Protein AF-A0AAV5TUY5-F1 (afdb_monomer_lite)

Organism: NCBI:txid358040

Radius of gyration: 20.73 Å; chains: 1; bounding box: 51×35×56 Å

Sequence (199 aa):
MIPKSSITLLDPIQTHYYQPGLTLVGAGLMNLKQNRRNQKDLIPSGVKWIEERVTSFDPQNNSVKTESGTKLDYDYMVICTGLEIRLDMIEGLEDSIKDDSCPVSTIYLPKYAEKTHRLLTTIEKGNFLFSFPNTPIKCAGAPQKICYIADDILRRGVRPSTSLHYFTRLPRIFGVEKYANELMKVVKDRDINLHTRHS

Structure (mmCIF, N/CA/C/O backbone):
data_AF-A0AAV5TUY5-F1
#
_entry.id   AF-A0AAV5TUY5-F1
#
loop_
_atom_site.group_PDB
_atom_site.id
_atom_site.type_symbol
_atom_site.label_atom_id
_atom_site.label_alt_id
_atom_site.label_comp_id
_atom_site.label_asym_id
_atom_site.label_entity_id
_atom_site.label_seq_id
_atom_site.pdbx_PDB_ins_code
_atom_site.Cartn_x
_atom_site.Cartn_y
_atom_site.Cartn_z
_atom_site.occupancy
_atom_site.B_iso_or_equiv
_atom_site.auth_seq_id
_atom_site.auth_comp_id
_atom_site.auth_asym_id
_atom_site.auth_atom_id
_atom_site.pdbx_PDB_model_num
ATOM 1 N N . MET A 1 1 ? -32.531 1.580 17.207 1.00 69.69 1 MET A N 1
ATOM 2 C CA . MET A 1 1 ? -31.372 2.248 16.568 1.00 69.69 1 MET A CA 1
ATOM 3 C C . MET A 1 1 ? -30.333 2.527 17.640 1.00 69.69 1 MET A C 1
ATOM 5 O O . MET A 1 1 ? -30.735 2.927 18.723 1.00 69.69 1 MET A O 1
ATOM 9 N N . ILE A 1 2 ? -29.045 2.303 17.362 1.00 78.44 2 ILE A N 1
ATOM 10 C CA . ILE A 1 2 ? -27.947 2.626 18.290 1.00 78.44 2 ILE A CA 1
ATOM 11 C C . ILE A 1 2 ? -27.727 4.154 18.265 1.00 78.44 2 ILE A C 1
ATOM 13 O O . ILE A 1 2 ? -27.534 4.699 17.173 1.00 78.44 2 ILE A O 1
ATOM 17 N N . PRO A 1 3 ? -27.793 4.869 19.403 1.00 82.75 3 PRO A N 1
ATOM 18 C CA . PRO A 1 3 ? -27.505 6.303 19.453 1.00 82.75 3 PRO A CA 1
ATOM 19 C C . PRO A 1 3 ? -26.064 6.607 19.023 1.00 82.75 3 PRO A C 1
ATOM 21 O O . PRO A 1 3 ? -25.137 5.910 19.415 1.00 82.75 3 PRO A O 1
ATOM 24 N N . LYS A 1 4 ? -25.825 7.682 18.259 1.00 77.19 4 LYS A N 1
ATOM 25 C CA . LYS A 1 4 ? -24.449 8.033 17.842 1.00 77.19 4 LYS A CA 1
ATOM 26 C C . LYS A 1 4 ? -23.512 8.294 19.028 1.00 77.19 4 LYS A C 1
ATOM 28 O O . LYS A 1 4 ? -22.346 7.934 18.951 1.00 77.19 4 LYS A O 1
ATOM 33 N N . SER A 1 5 ? -24.041 8.850 20.121 1.00 81.12 5 SER A N 1
ATOM 34 C CA . SER A 1 5 ? -23.313 9.111 21.371 1.00 81.12 5 SER A CA 1
ATOM 35 C C . SER A 1 5 ? -22.791 7.854 22.069 1.00 81.12 5 SER A C 1
ATOM 37 O O . SER A 1 5 ? -21.913 7.967 22.918 1.00 81.12 5 SER A O 1
ATOM 39 N N . SER A 1 6 ? -23.304 6.669 21.724 1.00 92.75 6 SER A N 1
ATOM 40 C CA . SER A 1 6 ? -22.807 5.394 22.246 1.00 92.75 6 SER A CA 1
ATOM 41 C C . SER A 1 6 ? -21.788 4.723 21.318 1.00 92.75 6 SER A C 1
ATOM 43 O O . SER A 1 6 ? -21.417 3.578 21.556 1.00 92.75 6 SER A O 1
ATOM 45 N N . ILE A 1 7 ? -21.340 5.393 20.249 1.00 97.19 7 ILE A N 1
ATOM 46 C CA . ILE A 1 7 ? -20.317 4.878 19.331 1.00 97.19 7 ILE A CA 1
ATOM 47 C C . ILE A 1 7 ? -18.970 5.507 19.685 1.00 97.19 7 ILE A C 1
ATOM 49 O O . ILE A 1 7 ? -18.837 6.732 19.731 1.00 97.19 7 ILE A O 1
ATOM 53 N N . THR A 1 8 ? -17.959 4.660 19.879 1.00 97.56 8 THR A N 1
ATOM 54 C CA . THR A 1 8 ? -16.565 5.075 20.059 1.00 97.56 8 THR A CA 1
ATOM 55 C C . THR A 1 8 ? -15.715 4.568 18.896 1.00 97.56 8 THR A C 1
ATOM 57 O O . THR A 1 8 ? -15.742 3.381 18.579 1.00 97.56 8 THR A O 1
ATOM 60 N N . LEU A 1 9 ? -14.954 5.465 18.271 1.00 97.75 9 LEU A N 1
ATOM 61 C CA . LEU A 1 9 ? -13.857 5.141 17.368 1.00 97.75 9 LEU A CA 1
ATOM 62 C C . LEU A 1 9 ? -12.554 5.149 18.169 1.00 97.75 9 LEU A C 1
ATOM 64 O O . LEU A 1 9 ? -12.205 6.168 18.760 1.00 97.75 9 LEU A O 1
ATOM 68 N N . LEU A 1 10 ? -11.832 4.035 18.158 1.00 98.31 10 LEU A N 1
ATOM 69 C CA . LEU A 1 10 ? -10.504 3.906 18.749 1.00 98.31 10 LEU A CA 1
ATOM 70 C C . LEU A 1 10 ? -9.489 3.743 17.618 1.00 98.31 10 LEU A C 1
ATOM 72 O O . LEU A 1 10 ? -9.438 2.691 16.981 1.00 98.31 10 LEU A O 1
ATOM 76 N N . ASP A 1 11 ? -8.752 4.810 17.323 1.00 97.62 11 ASP A N 1
ATOM 77 C CA . ASP A 1 11 ? -7.800 4.859 16.213 1.00 97.62 11 ASP A CA 1
ATOM 78 C C . ASP A 1 11 ? -6.743 5.941 16.497 1.00 97.62 11 ASP A C 1
ATOM 80 O O . ASP A 1 11 ? -7.124 7.100 16.690 1.00 97.62 11 ASP A O 1
ATOM 84 N N . PRO A 1 12 ? -5.437 5.609 16.511 1.00 97.50 12 PRO A N 1
ATOM 85 C CA . PRO A 1 12 ? -4.376 6.576 16.788 1.00 97.50 12 PRO A CA 1
ATOM 86 C C . PRO A 1 12 ? -4.078 7.515 15.603 1.00 97.50 12 PRO A C 1
ATOM 88 O O . PRO A 1 12 ? -3.298 8.458 15.733 1.00 97.50 12 PRO A O 1
ATOM 91 N N . ILE A 1 13 ? -4.615 7.248 14.408 1.00 96.38 13 ILE A N 1
ATOM 92 C CA . ILE A 1 13 ? -4.221 7.954 13.188 1.00 96.38 13 ILE A CA 1
ATOM 93 C C . ILE A 1 13 ? -4.920 9.313 13.086 1.00 96.38 13 ILE A C 1
ATOM 95 O O . ILE A 1 13 ? -6.129 9.408 12.906 1.00 96.38 13 ILE A O 1
ATOM 99 N N . GLN A 1 14 ? -4.129 10.389 13.054 1.00 97.50 14 GLN A N 1
ATOM 100 C CA . GLN A 1 14 ? -4.640 11.755 12.869 1.00 97.50 14 GLN A CA 1
ATOM 101 C C . GLN A 1 14 ? -4.874 12.142 11.401 1.00 97.50 14 GLN A C 1
ATOM 103 O O . GLN A 1 14 ? -5.647 13.055 11.108 1.00 97.50 14 GLN A O 1
ATOM 108 N N . THR A 1 15 ? -4.197 11.479 10.459 1.00 97.81 15 THR A N 1
ATOM 109 C CA . THR A 1 15 ? -4.292 11.771 9.019 1.00 97.81 15 THR A CA 1
ATOM 110 C C . THR A 1 15 ? -4.910 10.599 8.271 1.00 97.81 15 THR A C 1
ATOM 112 O O . THR A 1 15 ? -4.285 9.553 8.115 1.00 97.81 15 THR A O 1
ATOM 115 N N . HIS A 1 16 ? -6.108 10.805 7.734 1.00 97.94 16 HIS A N 1
ATOM 116 C CA . HIS A 1 16 ? -6.796 9.821 6.913 1.00 97.94 16 HIS A CA 1
ATOM 117 C C . HIS A 1 16 ? -6.360 9.929 5.454 1.00 97.94 16 HIS A C 1
ATOM 119 O O . HIS A 1 16 ? -6.447 11.005 4.858 1.00 97.94 16 HIS A O 1
ATOM 125 N N . TYR A 1 17 ? -5.959 8.812 4.850 1.00 97.75 17 TYR A N 1
ATOM 126 C CA . TYR A 1 17 ? -5.616 8.743 3.429 1.00 97.75 17 TYR A CA 1
ATOM 127 C C . TYR A 1 17 ? -6.677 7.978 2.648 1.00 97.75 17 TYR A C 1
ATOM 129 O O . TYR A 1 17 ? -7.007 6.840 2.987 1.00 97.75 17 TYR A O 1
ATOM 137 N N . TYR A 1 18 ? -7.132 8.546 1.529 1.00 97.44 18 TYR A N 1
ATOM 138 C CA . TYR A 1 18 ? -7.884 7.787 0.534 1.00 97.44 18 TYR A CA 1
ATOM 139 C C . TYR A 1 18 ? -6.912 6.925 -0.284 1.00 97.44 18 TYR A C 1
ATOM 141 O O . TYR A 1 18 ? -6.507 7.275 -1.393 1.00 97.44 18 TYR A O 1
ATOM 149 N N . GLN A 1 19 ? -6.516 5.785 0.284 1.00 97.31 19 GLN A N 1
ATOM 150 C CA . GLN A 1 19 ? -5.437 4.932 -0.230 1.00 97.31 19 GLN A CA 1
ATOM 151 C C . GLN A 1 19 ? -5.567 4.497 -1.703 1.00 97.31 19 GLN A C 1
ATOM 153 O O . GLN A 1 19 ? -4.528 4.404 -2.358 1.00 97.31 19 GLN A O 1
ATOM 158 N N . PRO A 1 20 ? -6.767 4.278 -2.290 1.00 97.38 20 PRO A N 1
ATOM 159 C CA . PRO A 1 20 ? -6.879 4.035 -3.731 1.00 97.38 20 PRO A CA 1
ATOM 160 C C . PRO A 1 20 ? -6.266 5.150 -4.593 1.00 97.38 20 PRO A C 1
ATOM 162 O O . PRO A 1 20 ? -5.760 4.878 -5.679 1.00 97.38 20 PRO A O 1
ATOM 165 N N . GLY A 1 21 ? -6.266 6.394 -4.104 1.00 97.56 21 GLY A N 1
ATOM 166 C CA . GLY A 1 21 ? -5.646 7.528 -4.785 1.00 97.56 21 GLY A CA 1
ATOM 167 C C . GLY A 1 21 ? -4.114 7.524 -4.761 1.00 97.56 21 GLY A C 1
ATOM 168 O O . GLY A 1 21 ? -3.517 8.235 -5.562 1.00 97.56 21 GLY A O 1
ATOM 169 N N . LEU A 1 22 ? -3.450 6.694 -3.947 1.00 98.12 22 LEU A N 1
ATOM 170 C CA . LEU A 1 22 ? -1.980 6.622 -3.930 1.00 98.12 22 LEU A CA 1
ATOM 171 C C . LEU A 1 22 ? -1.391 6.112 -5.252 1.00 98.12 22 LEU A C 1
ATOM 173 O O . LEU A 1 22 ? -0.284 6.500 -5.615 1.00 98.12 22 LEU A O 1
ATOM 177 N N . THR A 1 23 ? -2.136 5.309 -6.021 1.00 98.19 23 THR A N 1
ATOM 178 C CA . THR A 1 23 ? -1.744 4.967 -7.399 1.00 98.19 23 THR A CA 1
ATOM 179 C C . THR A 1 23 ? -1.684 6.213 -8.288 1.00 98.19 23 THR A C 1
ATOM 181 O O . THR A 1 23 ? -0.772 6.333 -9.097 1.00 98.19 23 THR A O 1
ATOM 184 N N . LEU A 1 24 ? -2.616 7.159 -8.119 1.00 97.81 24 LEU A N 1
ATOM 185 C CA . LEU A 1 24 ? -2.625 8.425 -8.862 1.00 97.81 24 LEU A CA 1
ATOM 186 C C . LEU A 1 24 ? -1.523 9.372 -8.380 1.00 97.81 24 LEU A C 1
ATOM 188 O O . LEU A 1 24 ? -0.956 10.101 -9.189 1.00 97.81 24 LEU A O 1
ATOM 192 N N . VAL A 1 25 ? -1.185 9.323 -7.089 1.00 98.31 25 VAL A N 1
ATOM 193 C CA . VAL A 1 25 ? -0.025 10.037 -6.542 1.00 98.31 25 VAL A CA 1
ATOM 194 C C . VAL A 1 25 ? 1.273 9.518 -7.157 1.00 98.31 25 VAL A C 1
ATOM 196 O O . VAL A 1 25 ? 2.055 10.303 -7.683 1.00 98.31 25 VAL A O 1
ATOM 199 N N . GLY A 1 26 ? 1.461 8.195 -7.203 1.00 97.75 26 GLY A N 1
ATOM 200 C CA . GLY A 1 26 ? 2.602 7.580 -7.892 1.00 97.75 26 GLY A CA 1
ATOM 201 C C . GLY A 1 26 ? 2.642 7.848 -9.401 1.00 97.75 26 GLY A C 1
ATOM 202 O O . GLY A 1 26 ? 3.708 7.787 -10.004 1.00 97.75 26 GLY A O 1
ATOM 203 N N . ALA A 1 27 ? 1.502 8.190 -10.003 1.00 97.19 27 ALA A N 1
ATOM 204 C CA . ALA A 1 27 ? 1.393 8.602 -11.399 1.00 97.19 27 ALA A CA 1
ATOM 205 C C . ALA A 1 27 ? 1.682 10.096 -11.636 1.00 97.19 27 ALA A C 1
ATOM 207 O O . ALA A 1 27 ? 1.789 10.509 -12.789 1.00 97.19 27 ALA A O 1
ATOM 208 N N . GLY A 1 28 ? 1.752 10.915 -10.580 1.00 97.00 28 GLY A N 1
ATOM 209 C CA . GLY A 1 28 ? 1.829 12.377 -10.682 1.00 97.00 28 GLY A CA 1
ATOM 210 C C . GLY A 1 28 ? 0.514 13.060 -11.080 1.00 97.00 28 GLY A C 1
ATOM 211 O O . GLY A 1 28 ? 0.516 14.227 -11.456 1.00 97.00 28 GLY A O 1
ATOM 212 N N . LEU A 1 29 ? -0.619 12.351 -11.008 1.00 96.81 29 LEU A N 1
ATOM 213 C CA . LEU A 1 29 ? -1.956 12.871 -11.345 1.00 96.81 29 LEU A CA 1
ATOM 214 C C . LEU A 1 29 ? -2.706 13.439 -10.129 1.00 96.81 29 LEU A C 1
ATOM 216 O O . LEU A 1 29 ? -3.787 14.009 -10.260 1.00 96.81 29 LEU A O 1
ATOM 220 N N . MET A 1 30 ? -2.154 13.243 -8.935 1.00 96.56 30 MET A N 1
ATOM 221 C CA . MET A 1 30 ? -2.661 13.728 -7.655 1.00 96.56 30 MET A CA 1
ATOM 222 C C . MET A 1 30 ? -1.458 13.985 -6.744 1.00 96.56 30 MET A C 1
ATOM 224 O O . MET A 1 30 ? -0.453 13.294 -6.860 1.00 96.56 30 MET A O 1
ATOM 228 N N . ASN A 1 31 ? -1.540 14.936 -5.816 1.00 94.56 31 ASN A N 1
ATOM 229 C CA . ASN A 1 31 ? -0.523 15.078 -4.764 1.00 94.56 31 ASN A CA 1
ATOM 230 C C . ASN A 1 31 ? -1.022 14.541 -3.414 1.00 94.56 31 ASN A C 1
ATOM 232 O O . ASN A 1 31 ? -2.229 14.395 -3.186 1.00 94.56 31 ASN A O 1
ATOM 236 N N . LEU A 1 32 ? -0.102 14.268 -2.483 1.00 95.25 32 LEU A N 1
ATOM 237 C CA . LEU A 1 32 ? -0.466 13.731 -1.165 1.00 95.25 32 LEU A CA 1
ATOM 238 C C . LEU A 1 32 ? -1.381 14.658 -0.365 1.00 95.25 32 LEU A C 1
ATOM 240 O O . LEU A 1 32 ? -2.211 14.179 0.408 1.00 95.25 32 LEU A O 1
ATOM 244 N N . LYS A 1 33 ? -1.265 15.977 -0.557 1.00 95.69 33 LYS A N 1
ATOM 245 C CA . LYS A 1 33 ? -2.120 16.959 0.121 1.00 95.69 33 LYS A CA 1
ATOM 246 C C . LYS A 1 33 ? -3.587 16.799 -0.289 1.00 95.69 33 LYS A C 1
ATOM 248 O O . LYS A 1 33 ? -4.452 16.886 0.572 1.00 95.69 33 LYS A O 1
ATOM 253 N N . GLN A 1 34 ? -3.862 16.528 -1.565 1.00 94.94 34 GLN A N 1
ATOM 254 C CA . GLN A 1 34 ? -5.208 16.233 -2.073 1.00 94.94 34 GLN A CA 1
ATOM 255 C C . GLN A 1 34 ? -5.713 14.850 -1.638 1.00 94.94 34 GLN A C 1
ATOM 257 O O . GLN A 1 34 ? -6.919 14.648 -1.513 1.00 94.94 34 GLN A O 1
ATOM 262 N N . ASN A 1 35 ? -4.807 13.895 -1.409 1.00 96.81 35 ASN A N 1
ATOM 263 C CA . ASN A 1 35 ? -5.153 12.516 -1.064 1.00 96.81 35 ASN A CA 1
ATOM 264 C C . ASN A 1 35 ? -5.479 12.292 0.426 1.00 96.81 35 ASN A C 1
ATOM 266 O O . ASN A 1 35 ? -5.887 11.192 0.810 1.00 96.81 35 ASN A O 1
ATOM 270 N N . ARG A 1 36 ? -5.310 13.316 1.269 1.00 97.38 36 ARG A N 1
ATOM 271 C CA . ARG A 1 36 ? -5.448 13.198 2.722 1.00 97.38 36 ARG A CA 1
ATOM 272 C C . ARG A 1 36 ? -6.419 14.205 3.321 1.00 97.38 36 ARG A C 1
ATOM 274 O O . ARG A 1 36 ? -6.623 15.291 2.784 1.00 97.38 36 ARG A O 1
ATOM 281 N N . ARG A 1 37 ? -6.978 13.852 4.473 1.00 98.12 37 ARG A N 1
ATOM 282 C CA . ARG A 1 37 ? -7.810 14.719 5.321 1.00 98.12 37 ARG A CA 1
ATOM 283 C C . ARG A 1 37 ? -7.435 14.501 6.783 1.00 98.12 37 ARG A C 1
ATOM 285 O O . ARG A 1 37 ? -6.878 13.456 7.117 1.00 98.12 37 ARG A O 1
ATOM 292 N N . ASN A 1 38 ? -7.743 15.456 7.657 1.00 98.00 38 ASN A N 1
ATOM 293 C CA . ASN A 1 38 ? -7.627 15.186 9.089 1.00 98.00 38 ASN A CA 1
ATOM 294 C C . ASN A 1 38 ? -8.710 14.174 9.472 1.00 98.00 38 ASN A C 1
ATOM 296 O O . ASN A 1 38 ? -9.865 14.332 9.075 1.00 98.00 38 ASN A O 1
ATOM 300 N N . GLN A 1 39 ? -8.345 13.153 10.244 1.00 97.81 39 GLN A N 1
ATOM 301 C CA . GLN A 1 39 ? -9.258 12.092 10.671 1.00 97.81 39 GLN A CA 1
ATOM 302 C C . GLN A 1 39 ? -10.480 12.680 11.381 1.00 97.81 39 GLN A C 1
ATOM 304 O O . GLN A 1 39 ? -11.605 12.347 11.024 1.00 97.81 39 GLN A O 1
ATOM 309 N N . LYS A 1 40 ? -10.268 13.632 12.300 1.00 97.50 40 LYS A N 1
ATOM 310 C CA . LYS A 1 40 ? -11.337 14.313 13.047 1.00 97.50 40 LYS A CA 1
ATOM 311 C C . LYS A 1 40 ? -12.442 14.902 12.163 1.00 97.50 40 LYS A C 1
ATOM 313 O O . LYS A 1 40 ? -13.603 14.865 12.546 1.00 97.50 40 LYS A O 1
ATOM 318 N N . ASP A 1 41 ? -12.091 15.399 10.974 1.00 97.62 41 ASP A N 1
ATOM 319 C CA . ASP A 1 41 ? -13.032 16.057 10.059 1.00 97.62 41 ASP A CA 1
ATOM 320 C C . ASP A 1 41 ? -13.922 15.032 9.324 1.00 97.62 41 ASP A C 1
ATOM 322 O O . ASP A 1 41 ? -14.904 15.397 8.679 1.00 97.62 41 ASP A O 1
ATOM 326 N N . LEU A 1 42 ? -13.570 13.743 9.393 1.00 97.56 42 LEU A N 1
ATOM 327 C CA . LEU A 1 42 ? -14.309 12.625 8.802 1.00 97.56 42 LEU A CA 1
ATOM 328 C C . LEU A 1 42 ? -15.167 11.866 9.816 1.00 97.56 42 LEU A C 1
ATOM 330 O O . LEU A 1 42 ? -16.018 11.069 9.416 1.00 97.56 42 LEU A O 1
ATOM 334 N N . ILE A 1 43 ? -14.944 12.083 11.112 1.00 97.00 43 ILE A N 1
ATOM 335 C CA . ILE A 1 43 ? -15.675 11.389 12.168 1.00 97.00 43 ILE A CA 1
ATOM 336 C C . ILE A 1 43 ? -17.096 11.966 12.246 1.00 97.00 43 ILE A C 1
ATOM 338 O O . ILE A 1 43 ? -17.260 13.181 12.384 1.00 97.00 43 ILE A O 1
ATOM 342 N N . PRO A 1 44 ? -18.150 11.131 12.160 1.00 96.12 44 PRO A N 1
ATOM 343 C CA . PRO A 1 44 ? -19.520 11.618 12.246 1.00 96.12 44 PRO A CA 1
ATOM 344 C C . PRO A 1 44 ? -19.799 12.329 13.572 1.00 96.12 44 PRO A C 1
ATOM 346 O O . PRO A 1 44 ? -19.411 11.857 14.640 1.00 96.12 44 PRO A O 1
ATOM 349 N N . SER A 1 45 ? -20.562 13.423 13.512 1.00 94.69 45 SER A N 1
ATOM 350 C CA . SER A 1 45 ? -21.004 14.136 14.715 1.00 94.69 45 SER A CA 1
ATOM 351 C C . SER A 1 45 ? -21.691 13.187 15.707 1.00 94.69 45 SER A C 1
ATOM 353 O O . SER A 1 45 ? -22.564 12.397 15.325 1.00 94.69 45 SER A O 1
ATOM 355 N N . GLY A 1 46 ? -21.278 13.272 16.974 1.00 94.38 46 GLY A N 1
ATOM 356 C CA . GLY A 1 46 ? -21.756 12.439 18.078 1.00 94.38 46 GLY A CA 1
ATOM 357 C C . GLY A 1 46 ? -20.908 11.197 18.369 1.00 94.38 46 GLY A C 1
ATOM 358 O O . GLY A 1 46 ? -21.073 10.636 19.443 1.00 94.38 46 GLY A O 1
ATOM 359 N N . VAL A 1 47 ? -19.999 10.783 17.478 1.00 97.31 47 VAL A N 1
ATOM 360 C CA . VAL A 1 47 ? -19.070 9.668 17.738 1.00 97.31 47 VAL A CA 1
ATOM 361 C C . VAL A 1 47 ? -17.919 10.148 18.625 1.00 97.31 47 VAL A C 1
ATOM 363 O O . VAL A 1 47 ? -17.291 11.166 18.332 1.00 97.31 47 VAL A O 1
ATOM 366 N N . LYS A 1 48 ? -17.610 9.406 19.694 1.00 96.50 48 LYS A N 1
ATOM 367 C CA . LYS A 1 48 ? -16.430 9.661 20.533 1.00 96.50 48 LYS A CA 1
ATOM 368 C C . LYS A 1 48 ? -15.183 9.133 19.829 1.00 96.50 48 LYS A C 1
ATOM 370 O O . LYS A 1 48 ? -15.155 7.972 19.442 1.00 96.50 48 LYS A O 1
ATOM 375 N N . TRP A 1 49 ? -14.143 9.948 19.702 1.00 97.75 49 TRP A N 1
ATOM 376 C CA . TRP A 1 49 ? -12.843 9.501 19.200 1.00 97.75 49 TRP A CA 1
ATOM 377 C C . TRP A 1 49 ? -11.855 9.357 20.353 1.00 97.75 49 TRP A C 1
ATOM 379 O O . TRP A 1 49 ? -11.727 10.265 21.173 1.00 97.75 49 TRP A O 1
ATOM 389 N N . ILE A 1 50 ? -11.188 8.209 20.426 1.00 97.75 50 ILE A N 1
ATOM 390 C CA . ILE A 1 50 ? -10.053 7.957 21.309 1.00 97.75 50 ILE A CA 1
ATOM 391 C C . ILE A 1 50 ? -8.824 7.785 20.416 1.00 97.75 50 ILE A C 1
ATOM 393 O O . ILE A 1 50 ? -8.738 6.829 19.643 1.00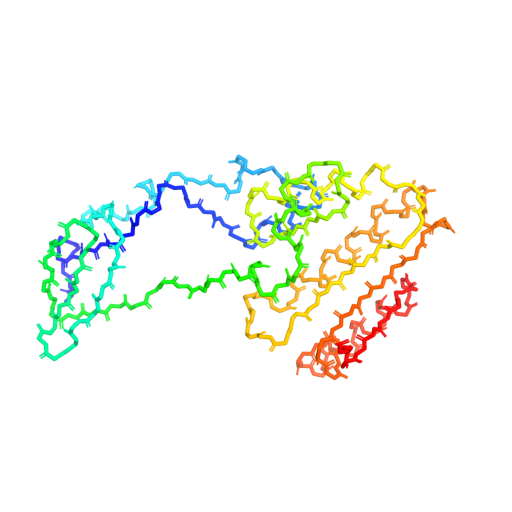 97.75 50 ILE A O 1
ATOM 397 N N . GLU A 1 51 ? -7.896 8.733 20.523 1.00 97.62 51 GLU A N 1
ATOM 398 C CA . GLU A 1 51 ? -6.649 8.805 19.751 1.00 97.62 51 GLU A CA 1
ATOM 399 C C . GLU A 1 51 ? -5.570 7.891 20.340 1.00 97.62 51 GLU A C 1
ATOM 401 O O . GLU A 1 51 ? -4.468 8.325 20.660 1.00 97.62 51 GLU A O 1
ATOM 406 N N . GLU A 1 52 ? -5.903 6.617 20.518 1.00 98.00 52 GLU A N 1
ATOM 407 C CA . GLU A 1 52 ? -4.982 5.625 21.060 1.00 98.00 52 GLU A CA 1
ATOM 408 C C . GLU A 1 52 ? -4.987 4.351 20.230 1.00 98.00 52 GLU A C 1
ATOM 410 O O . GLU A 1 52 ? -5.974 3.962 19.601 1.00 98.00 52 GLU A O 1
ATOM 415 N N . ARG A 1 53 ? -3.857 3.657 20.272 1.00 97.88 53 ARG A N 1
ATOM 416 C CA . ARG A 1 53 ? -3.699 2.334 19.680 1.00 97.88 53 ARG A CA 1
ATOM 417 C C . ARG A 1 53 ? -4.219 1.242 20.609 1.00 97.88 53 ARG A C 1
ATOM 419 O O . ARG A 1 53 ? -3.925 1.235 21.801 1.00 97.88 53 ARG A O 1
ATOM 426 N N . VAL A 1 54 ? -4.926 0.266 20.042 1.00 97.88 54 VAL A N 1
ATOM 427 C CA . VAL A 1 54 ? -5.237 -0.999 20.727 1.00 97.88 54 VAL A CA 1
ATOM 428 C C . VAL A 1 54 ? -3.957 -1.817 20.889 1.00 97.88 54 VAL A C 1
ATOM 430 O O . VAL A 1 54 ? -3.226 -2.016 19.921 1.00 97.88 54 VAL A O 1
ATOM 433 N N . THR A 1 55 ? -3.709 -2.331 22.092 1.00 97.88 55 THR A N 1
ATOM 434 C CA . THR A 1 55 ? -2.579 -3.225 22.396 1.00 97.88 55 THR A CA 1
ATOM 435 C C . THR A 1 55 ? -3.006 -4.671 22.616 1.00 97.88 55 THR A C 1
ATOM 437 O O . THR A 1 55 ? -2.230 -5.583 22.347 1.00 97.88 55 THR A O 1
ATOM 440 N N . SER A 1 56 ? -4.235 -4.910 23.084 1.00 97.75 56 SER A N 1
ATOM 441 C CA . SER A 1 56 ? -4.783 -6.263 23.236 1.00 97.75 56 SER A CA 1
ATOM 442 C C . SER A 1 56 ? -6.311 -6.279 23.211 1.00 97.75 56 SER A C 1
ATOM 444 O O . SER A 1 56 ? -6.964 -5.288 23.548 1.00 97.75 56 SER A O 1
ATOM 446 N N . PHE A 1 57 ? -6.864 -7.429 22.826 1.00 98.06 57 PHE A N 1
ATOM 447 C CA . PHE A 1 57 ? -8.294 -7.728 22.844 1.00 98.06 57 PHE A CA 1
ATOM 448 C C . PHE A 1 57 ? -8.583 -8.768 23.929 1.00 98.06 57 PHE A C 1
ATOM 450 O O . PHE A 1 57 ? -7.874 -9.768 24.024 1.00 98.06 57 PHE A O 1
ATOM 457 N N . ASP A 1 58 ? -9.648 -8.561 24.697 1.00 97.88 58 ASP A N 1
ATOM 458 C CA . ASP A 1 58 ? -10.194 -9.522 25.654 1.00 97.88 58 ASP A CA 1
ATOM 459 C C . ASP A 1 58 ? -11.673 -9.786 25.313 1.00 97.88 58 ASP A C 1
ATOM 461 O O . ASP A 1 58 ? -12.576 -9.156 25.874 1.00 97.88 58 ASP A O 1
ATOM 465 N N . PRO A 1 59 ? -11.938 -10.678 24.339 1.00 97.38 59 PRO A N 1
ATOM 466 C CA . PRO A 1 59 ? -13.292 -10.968 23.880 1.00 97.38 59 PRO A CA 1
ATOM 467 C C . PRO A 1 59 ? -14.121 -11.765 24.894 1.00 97.38 59 PRO A C 1
ATOM 469 O O . PRO A 1 59 ? -15.337 -11.798 24.766 1.00 97.38 59 PRO A O 1
ATOM 472 N N . GLN A 1 60 ? -13.502 -12.402 25.897 1.00 97.88 60 GLN A N 1
ATOM 473 C CA . GLN A 1 60 ? -14.247 -13.110 26.947 1.00 97.88 60 GLN A CA 1
ATOM 474 C C . GLN A 1 60 ? -14.935 -12.129 27.897 1.00 97.88 60 GLN A C 1
ATOM 476 O O . GLN A 1 60 ? -16.033 -12.402 28.374 1.00 97.88 60 GLN A O 1
ATOM 481 N N . ASN A 1 61 ? -14.303 -10.978 28.131 1.00 97.94 61 ASN A N 1
ATOM 482 C CA . ASN A 1 61 ? -14.830 -9.916 28.983 1.00 97.94 61 ASN A CA 1
ATOM 483 C C . ASN A 1 61 ? -15.334 -8.706 28.184 1.00 97.94 61 ASN A C 1
ATOM 485 O O . ASN A 1 61 ? -15.492 -7.632 28.759 1.00 97.94 61 ASN A O 1
ATOM 489 N N . ASN A 1 62 ? -15.541 -8.864 26.871 1.00 98.31 62 ASN A N 1
ATOM 490 C CA . ASN A 1 62 ? -15.963 -7.813 25.946 1.00 98.31 62 ASN A CA 1
ATOM 491 C C . ASN A 1 62 ? -15.187 -6.496 26.118 1.00 98.31 62 ASN A C 1
ATOM 493 O O . ASN A 1 62 ? -15.776 -5.433 26.312 1.00 98.31 62 ASN A O 1
ATOM 497 N N . SER A 1 63 ? -13.853 -6.555 26.077 1.00 98.38 63 SER A N 1
ATOM 498 C CA . SER A 1 63 ? -13.029 -5.360 26.266 1.00 98.38 63 SER A CA 1
ATOM 499 C C . SER A 1 63 ? -11.773 -5.316 25.399 1.00 98.38 63 SER A C 1
ATOM 501 O O . SER A 1 63 ? -11.350 -6.313 24.810 1.00 98.38 63 SER A O 1
ATOM 503 N N . VAL A 1 64 ? -11.175 -4.130 25.307 1.00 98.31 64 VAL A N 1
ATOM 504 C CA . VAL A 1 64 ? -9.859 -3.892 24.702 1.00 98.31 64 VAL A CA 1
ATOM 505 C C . VAL A 1 64 ? -8.977 -3.100 25.660 1.00 98.31 64 VAL A C 1
ATOM 507 O O . VAL A 1 64 ? -9.480 -2.346 26.495 1.00 98.31 64 VAL A O 1
ATOM 510 N N . LYS A 1 65 ? -7.657 -3.248 25.530 1.00 98.38 65 LYS A N 1
ATOM 511 C CA . LYS A 1 65 ? -6.687 -2.368 26.193 1.00 98.38 65 LYS A CA 1
ATOM 512 C C . LYS A 1 65 ? -6.044 -1.438 25.183 1.00 98.38 65 LYS A C 1
ATOM 514 O O . LYS A 1 65 ? -5.687 -1.865 24.082 1.00 98.38 65 LYS A O 1
ATOM 519 N N . THR A 1 66 ? -5.876 -0.185 25.572 1.00 98.19 66 THR A N 1
ATOM 520 C CA . THR A 1 66 ? -5.165 0.815 24.780 1.00 98.19 66 THR A CA 1
ATOM 521 C C . THR A 1 66 ? -3.679 0.863 25.147 1.00 98.19 66 THR A C 1
ATOM 523 O O . THR A 1 66 ? -3.215 0.158 26.049 1.00 98.19 66 THR A O 1
ATOM 526 N N . GLU A 1 67 ? -2.900 1.676 24.440 1.00 97.56 67 GLU A N 1
ATOM 527 C CA . GLU A 1 67 ? -1.474 1.867 24.718 1.00 97.56 67 GLU A CA 1
ATOM 528 C C . GLU A 1 67 ? -1.189 2.632 26.015 1.00 97.56 67 GLU A C 1
ATOM 530 O O . GLU A 1 67 ? -0.143 2.400 26.616 1.00 97.56 67 GLU A O 1
ATOM 535 N N . SER A 1 68 ? -2.126 3.450 26.511 1.00 97.50 68 SER A N 1
ATOM 536 C CA . SER A 1 68 ? -2.035 4.033 27.861 1.00 97.50 68 SER A CA 1
ATOM 537 C C . SER A 1 68 ? -2.329 3.031 28.986 1.00 97.50 68 SER A C 1
ATOM 539 O O . SER A 1 68 ? -2.211 3.368 30.163 1.00 97.50 68 SER A O 1
ATOM 541 N N . GLY A 1 69 ? -2.723 1.797 28.649 1.00 96.94 69 GLY A N 1
ATOM 542 C CA . GLY A 1 69 ? -3.174 0.788 29.608 1.00 96.94 69 GLY A CA 1
ATOM 543 C C . GLY A 1 69 ? -4.654 0.900 29.984 1.00 96.94 69 GLY A C 1
ATOM 544 O O . GLY A 1 69 ? -5.133 0.104 30.793 1.00 96.94 69 GLY A O 1
ATOM 545 N N . THR A 1 70 ? -5.396 1.838 29.387 1.00 97.31 70 THR A N 1
ATOM 546 C CA . THR A 1 70 ? -6.837 1.996 29.619 1.00 97.31 70 THR A CA 1
ATOM 547 C C . THR A 1 70 ? -7.603 0.769 29.127 1.00 97.31 70 THR A C 1
ATOM 549 O O . THR A 1 70 ? -7.426 0.331 27.989 1.00 97.31 70 THR A O 1
ATOM 552 N N . LYS A 1 71 ? -8.480 0.220 29.976 1.00 98.00 71 LYS A N 1
ATOM 553 C CA . LYS A 1 71 ? -9.454 -0.811 29.594 1.00 98.00 71 LYS A CA 1
ATOM 554 C C . LYS A 1 71 ? -10.730 -0.138 29.089 1.00 98.00 71 LYS A C 1
ATOM 556 O O . LYS A 1 71 ? -11.275 0.727 29.769 1.00 98.00 71 LYS A O 1
ATOM 561 N N . LEU A 1 72 ? -11.204 -0.551 27.919 1.00 97.81 72 LEU A N 1
ATOM 562 C CA . LEU A 1 72 ? -12.462 -0.098 27.330 1.00 97.81 72 LEU A CA 1
ATOM 563 C C . LEU A 1 72 ? -13.378 -1.304 27.122 1.00 97.81 72 LEU A C 1
ATOM 565 O O . LEU A 1 72 ? -13.050 -2.190 26.334 1.00 97.81 72 LEU A O 1
ATOM 569 N N . ASP A 1 73 ? -14.501 -1.331 27.833 1.00 98.00 73 ASP A N 1
ATOM 570 C CA . ASP A 1 73 ? -15.544 -2.346 27.674 1.00 98.00 73 ASP A CA 1
ATOM 571 C C . ASP A 1 73 ? -16.489 -1.978 26.511 1.00 98.00 73 ASP A C 1
ATOM 573 O O . ASP A 1 73 ? -16.637 -0.803 26.159 1.00 98.00 73 ASP A O 1
ATOM 577 N N . TYR A 1 74 ? -17.132 -2.975 25.904 1.00 97.25 74 TYR A N 1
ATOM 578 C CA . TYR A 1 74 ? -18.094 -2.799 24.816 1.00 97.25 74 TYR A CA 1
ATOM 579 C C . TYR A 1 74 ? -19.277 -3.769 24.925 1.00 97.25 74 TYR A C 1
ATOM 581 O O . TYR A 1 74 ? -19.137 -4.883 25.414 1.00 97.25 74 TYR A O 1
ATOM 589 N N . ASP A 1 75 ? -20.434 -3.384 24.381 1.00 96.50 75 ASP A N 1
ATOM 590 C CA . ASP A 1 75 ? -21.527 -4.332 24.098 1.00 96.50 75 ASP A CA 1
ATOM 591 C C . ASP A 1 75 ? -21.301 -5.048 22.757 1.00 96.50 75 ASP A C 1
ATOM 593 O O . ASP A 1 75 ? -21.564 -6.238 22.606 1.00 96.50 75 ASP A O 1
ATOM 597 N N . TYR A 1 76 ? -20.777 -4.307 21.775 1.00 95.75 76 TYR A N 1
ATOM 598 C CA . TYR A 1 76 ? -20.454 -4.789 20.435 1.00 95.75 76 TYR A CA 1
ATOM 599 C C . TYR A 1 76 ? -19.152 -4.156 19.951 1.00 95.75 76 TYR A C 1
ATOM 601 O O . TYR A 1 76 ? -18.925 -2.962 20.146 1.00 95.75 76 TYR A O 1
ATOM 609 N N . MET A 1 77 ? -18.332 -4.936 19.247 1.00 96.75 77 MET A N 1
ATOM 610 C CA . MET A 1 77 ? -17.086 -4.464 18.650 1.00 96.75 77 MET A CA 1
ATOM 611 C C . MET A 1 77 ? -17.080 -4.724 17.144 1.00 96.75 77 MET A C 1
ATOM 613 O O . MET A 1 77 ? -17.334 -5.838 16.689 1.00 96.75 77 MET A O 1
ATOM 617 N N . VAL A 1 78 ? -16.741 -3.691 16.372 1.00 97.44 78 VAL A N 1
ATOM 618 C CA . VAL A 1 78 ? -16.497 -3.795 14.930 1.00 97.44 78 VAL A CA 1
ATOM 619 C C . VAL A 1 78 ? -15.003 -3.603 14.689 1.00 97.44 78 VAL A C 1
ATOM 621 O O . VAL A 1 78 ? -14.459 -2.536 14.960 1.00 97.44 78 VAL A O 1
ATOM 624 N N . ILE A 1 79 ? -14.331 -4.641 14.191 1.00 97.25 79 ILE A N 1
ATOM 625 C CA . ILE A 1 79 ? -12.888 -4.604 13.925 1.00 97.25 79 ILE A CA 1
ATOM 626 C C . ILE A 1 79 ? -12.652 -4.119 12.491 1.00 97.25 79 ILE A C 1
ATOM 628 O O . ILE A 1 79 ? -13.071 -4.760 11.528 1.00 97.25 79 ILE A O 1
ATOM 632 N N . CYS A 1 80 ? -11.953 -2.991 12.346 1.00 96.94 80 CYS A N 1
ATOM 633 C CA . CYS A 1 80 ? -11.616 -2.380 11.052 1.00 96.94 80 CYS A CA 1
ATOM 634 C C . CYS A 1 80 ? -10.140 -1.946 10.968 1.00 96.94 80 CYS A C 1
ATOM 636 O O . CYS A 1 80 ? -9.820 -0.945 10.336 1.00 96.94 80 CYS A O 1
ATOM 638 N N . THR A 1 81 ? -9.228 -2.696 11.591 1.00 95.31 81 THR A N 1
ATOM 639 C CA . THR A 1 81 ? -7.799 -2.342 11.732 1.00 95.31 81 THR A CA 1
ATOM 640 C C . THR A 1 81 ? -6.982 -2.427 10.435 1.00 95.31 81 THR A C 1
ATOM 642 O O . THR A 1 81 ? -5.822 -2.022 10.402 1.00 95.31 81 THR A O 1
ATOM 645 N N . GLY A 1 82 ? -7.574 -2.912 9.342 1.00 95.19 82 GLY A N 1
ATOM 646 C CA . GLY A 1 82 ? -6.926 -2.970 8.034 1.00 95.19 82 GLY A CA 1
ATOM 647 C C . GLY A 1 82 ? -5.845 -4.049 7.946 1.00 95.19 82 GLY A C 1
ATOM 648 O O . GLY A 1 82 ? -6.017 -5.151 8.460 1.00 95.19 82 GLY A O 1
ATOM 649 N N . LEU A 1 83 ? -4.758 -3.751 7.226 1.00 94.69 83 LEU A N 1
ATOM 650 C CA . LEU A 1 83 ? -3.611 -4.650 7.065 1.00 94.69 83 LEU A CA 1
ATOM 651 C C . LEU A 1 83 ? -2.311 -3.899 7.328 1.00 94.69 83 LEU A C 1
ATOM 653 O O . LEU A 1 83 ? -2.197 -2.710 7.015 1.00 94.69 83 LEU A O 1
ATOM 657 N N . GLU A 1 84 ? -1.316 -4.634 7.800 1.00 94.75 84 GLU A N 1
ATOM 658 C CA . GLU A 1 84 ? 0.033 -4.138 8.030 1.00 94.75 84 GLU A CA 1
ATOM 659 C C . GLU A 1 84 ? 0.925 -4.357 6.800 1.00 94.75 84 GLU A C 1
ATOM 661 O O . GLU A 1 84 ? 0.862 -5.393 6.136 1.00 94.75 84 GLU A O 1
ATOM 666 N N . ILE A 1 85 ? 1.755 -3.363 6.475 1.00 95.62 85 ILE A N 1
ATOM 667 C CA . ILE A 1 85 ? 2.738 -3.459 5.391 1.00 95.62 85 ILE A CA 1
ATOM 668 C C . ILE A 1 85 ? 4.075 -3.857 6.009 1.00 95.62 85 ILE A C 1
ATOM 670 O O . ILE A 1 85 ? 4.674 -3.076 6.740 1.00 95.62 85 ILE A O 1
ATOM 674 N N . ARG A 1 86 ? 4.539 -5.060 5.673 1.00 96.31 86 ARG A N 1
ATOM 675 C CA . ARG A 1 86 ? 5.744 -5.681 6.230 1.00 96.31 86 ARG A CA 1
ATOM 676 C C . ARG A 1 86 ? 6.950 -5.509 5.309 1.00 96.31 86 ARG A C 1
ATOM 678 O O . ARG A 1 86 ? 7.311 -6.420 4.567 1.00 96.31 86 ARG A O 1
ATOM 685 N N . LEU A 1 87 ? 7.515 -4.300 5.294 1.00 95.56 87 LEU A N 1
ATOM 686 C CA . LEU A 1 87 ? 8.732 -4.008 4.521 1.00 95.56 87 LEU A CA 1
ATOM 687 C C . LEU A 1 87 ? 9.941 -4.797 5.041 1.00 95.56 87 LEU A C 1
ATOM 689 O O . LEU A 1 87 ? 10.785 -5.206 4.253 1.00 95.56 87 LEU A O 1
ATOM 693 N N . ASP A 1 88 ? 9.969 -5.051 6.346 1.00 95.88 88 ASP A N 1
ATOM 694 C CA . ASP A 1 88 ? 10.967 -5.832 7.076 1.00 95.88 88 ASP A CA 1
ATOM 695 C C . ASP A 1 88 ? 11.080 -7.294 6.618 1.00 95.88 88 ASP A C 1
ATOM 697 O O . ASP A 1 88 ? 12.100 -7.937 6.839 1.00 95.88 88 ASP A O 1
ATOM 701 N N . MET A 1 89 ? 10.056 -7.830 5.947 1.00 95.56 89 MET A N 1
ATOM 702 C CA . MET A 1 89 ? 10.093 -9.189 5.396 1.00 95.56 89 MET A CA 1
ATOM 703 C C . MET A 1 89 ? 10.942 -9.314 4.123 1.00 95.56 89 MET A C 1
ATOM 705 O O . MET A 1 89 ? 11.107 -10.423 3.615 1.00 95.56 89 MET A O 1
ATOM 709 N N . ILE A 1 90 ? 11.447 -8.203 3.581 1.00 95.31 90 ILE A N 1
ATOM 710 C CA . ILE A 1 90 ? 12.356 -8.191 2.435 1.00 95.31 90 ILE A CA 1
ATOM 711 C C . ILE A 1 90 ? 13.675 -7.579 2.899 1.00 95.31 90 ILE A C 1
ATOM 713 O O . ILE A 1 90 ? 13.738 -6.402 3.257 1.00 95.31 90 ILE A O 1
ATOM 717 N N . GLU A 1 91 ? 14.730 -8.390 2.874 1.00 96.94 91 GLU A N 1
ATOM 718 C CA . GLU A 1 91 ? 16.073 -7.977 3.274 1.00 96.94 91 GLU A CA 1
ATOM 719 C C . GLU A 1 91 ? 16.506 -6.707 2.522 1.00 96.94 91 GLU A C 1
ATOM 721 O O . GLU A 1 91 ? 16.380 -6.608 1.301 1.00 96.94 91 GLU A O 1
ATOM 726 N N . GLY A 1 92 ? 16.957 -5.698 3.273 1.00 97.00 92 GLY A N 1
ATOM 727 C CA . GLY A 1 92 ? 17.415 -4.412 2.741 1.00 97.00 92 GLY A CA 1
ATOM 728 C C . GLY A 1 92 ? 16.324 -3.468 2.213 1.00 97.00 92 GLY A C 1
ATOM 729 O O . GLY A 1 92 ? 16.640 -2.324 1.874 1.00 97.00 92 GLY A O 1
ATOM 730 N N . LEU A 1 93 ? 15.047 -3.876 2.148 1.00 97.12 93 LEU A N 1
ATOM 731 C CA . LEU A 1 93 ? 13.985 -3.041 1.565 1.00 97.12 93 LEU A CA 1
ATOM 732 C C . LEU A 1 93 ? 13.701 -1.790 2.396 1.00 97.12 93 LEU A C 1
ATOM 734 O O . LEU A 1 93 ? 13.491 -0.715 1.833 1.00 97.12 93 LEU A O 1
ATOM 738 N N . GLU A 1 94 ? 13.686 -1.914 3.722 1.00 96.31 94 GLU A N 1
ATOM 739 C CA . GLU A 1 94 ? 13.452 -0.768 4.598 1.00 96.31 94 GLU A CA 1
ATOM 740 C C . GLU A 1 94 ? 14.506 0.324 4.438 1.00 96.31 94 GLU A C 1
ATOM 742 O O . GLU A 1 94 ? 14.150 1.502 4.382 1.00 96.31 94 GLU A O 1
ATOM 747 N N . ASP A 1 95 ? 15.776 -0.054 4.344 1.00 97.19 95 ASP A N 1
ATOM 748 C CA . ASP A 1 95 ? 16.871 0.900 4.185 1.00 97.19 95 ASP A CA 1
ATOM 749 C C . ASP A 1 95 ? 16.850 1.498 2.776 1.00 97.19 95 ASP A C 1
ATOM 751 O O . ASP A 1 95 ? 16.845 2.720 2.616 1.00 97.19 95 ASP A O 1
ATOM 755 N N . SER A 1 96 ? 16.677 0.651 1.755 1.00 97.50 96 SER A N 1
ATOM 756 C CA . SER A 1 96 ? 16.621 1.074 0.350 1.00 97.50 96 SER A CA 1
ATOM 757 C C . SER A 1 96 ? 15.463 2.029 0.056 1.00 97.50 96 SER A C 1
ATOM 759 O O . SER A 1 96 ? 15.578 2.927 -0.774 1.00 97.50 96 SER A O 1
ATOM 761 N N . ILE A 1 97 ? 14.303 1.851 0.695 1.00 96.62 97 ILE A N 1
ATOM 762 C CA . ILE A 1 97 ? 13.162 2.736 0.443 1.00 96.62 97 ILE A CA 1
ATOM 763 C C . ILE A 1 97 ? 13.304 4.081 1.168 1.00 96.62 97 ILE A C 1
ATOM 765 O O . ILE A 1 97 ? 12.825 5.096 0.649 1.00 96.62 97 ILE A O 1
ATOM 769 N N . LYS A 1 98 ? 13.964 4.093 2.338 1.00 95.56 98 LYS A N 1
ATOM 770 C CA . LYS A 1 98 ? 14.249 5.296 3.137 1.00 95.56 98 LYS A CA 1
ATOM 771 C C . LYS A 1 98 ? 15.341 6.158 2.497 1.00 95.56 98 LYS A C 1
ATOM 773 O O . LYS A 1 98 ? 15.250 7.378 2.601 1.00 95.56 98 LYS A O 1
ATOM 778 N N . ASP A 1 99 ? 16.320 5.548 1.831 1.00 95.88 99 ASP A N 1
ATOM 779 C CA . ASP A 1 99 ? 17.352 6.263 1.080 1.00 95.88 99 ASP A CA 1
ATOM 780 C C . ASP A 1 99 ? 16.769 6.860 -0.211 1.00 95.88 99 ASP A C 1
ATOM 782 O O . ASP A 1 99 ? 16.301 6.156 -1.111 1.00 95.88 99 ASP A O 1
ATOM 786 N N . ASP A 1 100 ? 16.778 8.187 -0.310 1.00 93.56 100 ASP A N 1
ATOM 787 C CA . ASP A 1 100 ? 16.230 8.912 -1.454 1.00 93.56 100 ASP A CA 1
ATOM 788 C C . ASP A 1 100 ? 17.039 8.740 -2.749 1.00 93.56 100 ASP A C 1
ATOM 790 O O . ASP A 1 100 ? 16.473 8.933 -3.833 1.00 93.56 100 ASP A O 1
ATOM 794 N N . SER A 1 101 ? 18.315 8.353 -2.642 1.00 94.38 101 SER A N 1
ATOM 795 C CA . SER A 1 101 ? 19.200 8.049 -3.771 1.00 94.38 101 SER A CA 1
ATOM 796 C C . SER A 1 101 ? 18.958 6.653 -4.352 1.00 94.38 101 SER A C 1
ATOM 798 O O . SER A 1 101 ? 19.179 6.428 -5.544 1.00 94.38 101 SER A O 1
ATOM 800 N N . CYS A 1 102 ? 18.432 5.723 -3.548 1.00 97.25 102 CYS A N 1
ATOM 801 C CA . CYS A 1 102 ? 18.069 4.393 -4.013 1.00 97.25 102 CYS A CA 1
ATOM 802 C C . CYS A 1 102 ? 16.795 4.442 -4.883 1.00 97.25 102 CYS A C 1
ATOM 804 O O . CYS A 1 102 ? 15.765 4.984 -4.453 1.00 97.25 102 CYS A O 1
ATOM 806 N N . PRO A 1 103 ? 16.792 3.810 -6.076 1.00 97.25 103 PRO A N 1
ATOM 807 C CA . PRO A 1 103 ? 15.656 3.803 -7.000 1.00 97.25 103 PRO A CA 1
ATOM 808 C C . PRO A 1 103 ? 14.563 2.799 -6.586 1.00 97.25 103 PRO A C 1
ATOM 810 O O . PRO A 1 103 ? 14.023 2.060 -7.404 1.00 97.25 103 PRO A O 1
ATOM 813 N N . VAL A 1 104 ? 14.225 2.771 -5.296 1.00 97.88 104 VAL A N 1
ATOM 814 C CA . VAL A 1 104 ? 13.230 1.877 -4.696 1.00 97.88 104 VAL A CA 1
ATOM 815 C C . VAL A 1 104 ? 12.108 2.713 -4.089 1.00 97.88 104 VAL A C 1
ATOM 817 O O . VAL A 1 104 ? 12.353 3.666 -3.348 1.00 97.88 104 VAL A O 1
ATOM 820 N N . SER A 1 105 ? 10.857 2.377 -4.404 1.00 97.94 105 SER A N 1
ATOM 821 C CA . SER A 1 105 ? 9.671 3.078 -3.896 1.00 97.94 105 SER A CA 1
ATOM 822 C C . SER A 1 105 ? 8.468 2.142 -3.777 1.00 97.94 105 SER A C 1
ATOM 824 O O . SER A 1 105 ? 8.515 0.990 -4.205 1.00 97.94 105 SER A O 1
ATOM 826 N N . THR A 1 106 ? 7.374 2.636 -3.197 1.00 97.88 106 THR A N 1
ATOM 827 C CA . THR A 1 106 ? 6.098 1.920 -3.159 1.00 97.88 106 THR A CA 1
ATOM 828 C C . THR A 1 106 ? 4.929 2.894 -3.169 1.00 97.88 106 THR A C 1
ATOM 830 O O . THR A 1 106 ? 4.942 3.908 -2.474 1.00 97.88 106 THR A O 1
ATOM 833 N N . ILE A 1 107 ? 3.871 2.537 -3.894 1.00 97.88 107 ILE A N 1
ATOM 834 C CA . ILE A 1 107 ? 2.591 3.259 -3.883 1.00 97.88 107 ILE A CA 1
ATOM 835 C C . ILE A 1 107 ? 1.688 2.852 -2.709 1.00 97.88 107 ILE A C 1
ATOM 837 O O . ILE A 1 107 ? 0.589 3.375 -2.563 1.00 97.88 107 ILE A O 1
ATOM 841 N N . TYR A 1 108 ? 2.100 1.881 -1.890 1.00 97.62 108 TYR A N 1
ATOM 842 C CA . TYR A 1 108 ? 1.280 1.360 -0.790 1.00 97.62 108 TYR A CA 1
ATOM 843 C C . TYR A 1 108 ? 1.403 2.154 0.511 1.00 97.62 108 TYR A C 1
ATOM 845 O O . TYR A 1 108 ? 0.579 1.979 1.414 1.00 97.62 108 TYR A O 1
ATOM 853 N N . LEU A 1 109 ? 2.412 3.022 0.595 1.00 96.81 109 LEU A N 1
ATOM 854 C CA . LEU A 1 109 ? 2.679 3.892 1.730 1.00 96.81 109 LEU A CA 1
ATOM 855 C C . LEU A 1 109 ? 2.671 5.346 1.250 1.00 96.81 109 LEU A C 1
ATOM 857 O O . LEU A 1 109 ? 3.469 5.680 0.372 1.00 96.81 109 LEU A O 1
ATOM 861 N N . PRO A 1 110 ? 1.843 6.229 1.843 1.00 96.69 110 PRO A N 1
ATOM 862 C CA . PRO A 1 110 ? 1.782 7.637 1.457 1.00 96.69 110 PRO A CA 1
ATOM 863 C C . PRO A 1 110 ? 3.158 8.303 1.397 1.00 96.69 110 PRO A C 1
ATOM 865 O O . PRO A 1 110 ? 3.466 8.976 0.422 1.00 96.69 110 PRO A O 1
ATOM 868 N N . LYS A 1 111 ? 4.022 8.020 2.381 1.00 95.75 111 LYS A N 1
ATOM 869 C CA . LYS A 1 111 ? 5.388 8.556 2.483 1.00 95.75 111 LYS A CA 1
ATOM 870 C C . LYS A 1 111 ? 6.236 8.359 1.217 1.00 95.75 111 LYS A C 1
ATOM 872 O O . LYS A 1 111 ? 7.086 9.192 0.936 1.00 95.75 111 LYS A O 1
ATOM 877 N N . TYR A 1 112 ? 6.021 7.273 0.473 1.00 97.06 112 TYR A N 1
ATOM 878 C CA . TYR A 1 112 ? 6.858 6.901 -0.673 1.00 97.06 112 TYR A CA 1
ATOM 879 C C . TYR A 1 112 ? 6.135 7.017 -2.021 1.00 97.06 112 TYR A C 1
ATOM 881 O O . TYR A 1 112 ? 6.762 6.823 -3.060 1.00 97.06 112 TYR A O 1
ATOM 889 N N . ALA A 1 113 ? 4.844 7.362 -2.031 1.00 96.81 113 ALA A N 1
ATOM 890 C CA . ALA A 1 113 ? 4.058 7.410 -3.260 1.00 96.81 113 ALA A CA 1
ATOM 891 C C . ALA A 1 113 ? 4.570 8.485 -4.238 1.00 96.81 113 ALA A C 1
ATOM 893 O O . ALA A 1 113 ? 4.714 8.211 -5.424 1.00 96.81 113 ALA A O 1
ATOM 894 N N . GLU A 1 114 ? 4.925 9.682 -3.757 1.00 96.81 114 GLU A N 1
ATOM 895 C CA . GLU A 1 114 ? 5.490 10.744 -4.614 1.00 96.81 114 GLU A CA 1
ATOM 896 C C . GLU A 1 114 ? 6.903 10.391 -5.117 1.00 96.81 114 GLU A C 1
ATOM 898 O O . GLU A 1 114 ? 7.260 10.739 -6.246 1.00 96.81 114 GLU A O 1
ATOM 903 N N . LYS A 1 115 ? 7.680 9.611 -4.342 1.00 97.62 115 LYS A N 1
ATOM 904 C CA . LYS A 1 115 ? 8.976 9.061 -4.786 1.00 97.62 115 LYS A CA 1
ATOM 905 C C . LYS A 1 115 ? 8.800 8.183 -6.025 1.00 97.62 115 LYS A C 1
ATOM 907 O O . LYS A 1 115 ? 9.629 8.258 -6.926 1.00 97.62 115 LYS A O 1
ATOM 912 N N . THR A 1 116 ? 7.717 7.406 -6.120 1.00 97.81 116 THR A N 1
ATOM 913 C CA . THR A 1 116 ? 7.419 6.617 -7.327 1.00 97.81 116 THR A CA 1
ATOM 914 C C . THR A 1 116 ? 7.318 7.502 -8.569 1.00 97.81 116 THR A C 1
ATOM 916 O O . THR A 1 116 ? 7.982 7.217 -9.561 1.00 97.81 116 THR A O 1
ATOM 919 N N . HIS A 1 117 ? 6.570 8.609 -8.513 1.00 97.44 117 HIS A N 1
ATOM 920 C CA . HIS A 1 117 ? 6.448 9.513 -9.660 1.00 97.44 117 HIS A CA 1
ATOM 921 C C . HIS A 1 117 ? 7.788 10.158 -10.041 1.00 97.44 117 HIS A C 1
ATOM 923 O O . HIS A 1 117 ? 8.134 10.227 -11.223 1.00 97.44 117 HIS A O 1
ATOM 929 N N . ARG A 1 118 ? 8.570 10.578 -9.036 1.00 97.19 118 ARG A N 1
ATOM 930 C CA . ARG A 1 118 ? 9.917 11.127 -9.238 1.00 97.19 118 ARG A CA 1
ATOM 931 C C . ARG A 1 118 ? 10.796 10.141 -10.007 1.00 97.19 118 ARG A C 1
ATOM 933 O O . ARG A 1 118 ? 11.326 10.495 -11.048 1.00 97.19 118 ARG A O 1
ATOM 940 N N . LEU A 1 119 ? 10.882 8.889 -9.554 1.00 97.75 119 LEU A N 1
ATOM 941 C CA . LEU A 1 119 ? 11.707 7.865 -10.207 1.00 97.75 119 LEU A CA 1
ATOM 942 C C . LEU A 1 119 ? 11.257 7.573 -11.647 1.00 97.75 119 LEU A C 1
ATOM 944 O O . LEU A 1 119 ? 12.099 7.421 -12.528 1.00 97.75 119 LEU A O 1
ATOM 948 N N . LEU A 1 120 ? 9.944 7.534 -11.900 1.00 97.31 120 LEU A N 1
ATOM 949 C CA . LEU A 1 120 ? 9.395 7.295 -13.241 1.00 97.31 120 LEU A CA 1
ATOM 950 C C . LEU A 1 120 ? 9.666 8.435 -14.230 1.00 97.31 120 LEU A C 1
ATOM 952 O O . LEU A 1 120 ? 9.612 8.207 -15.434 1.00 97.31 120 LEU A O 1
ATOM 956 N N . THR A 1 121 ? 9.929 9.649 -13.745 1.00 96.81 121 THR A N 1
ATOM 957 C CA . THR A 1 121 ? 10.178 10.825 -14.595 1.00 96.81 121 THR A CA 1
ATOM 958 C C . THR A 1 121 ? 11.655 11.194 -14.715 1.00 96.81 121 THR A C 1
ATOM 960 O O . THR A 1 121 ? 12.000 11.932 -15.632 1.00 96.81 121 THR A O 1
ATOM 963 N N . THR A 1 122 ? 12.530 10.682 -13.840 1.00 96.75 122 THR A N 1
ATOM 964 C CA . THR A 1 122 ? 13.969 10.998 -13.859 1.00 96.75 122 THR A CA 1
ATOM 965 C C . THR A 1 122 ? 14.859 9.882 -14.400 1.00 96.75 122 THR A C 1
ATOM 967 O O . THR A 1 122 ? 15.962 10.164 -14.858 1.00 96.75 122 THR A O 1
ATOM 970 N N . ILE A 1 123 ? 14.439 8.615 -14.330 1.00 97.00 123 ILE A N 1
ATOM 971 C CA . ILE A 1 123 ? 15.239 7.492 -14.837 1.00 97.00 123 ILE A CA 1
ATOM 972 C C . ILE A 1 123 ? 14.971 7.314 -16.334 1.00 97.00 123 ILE A C 1
ATOM 974 O O . ILE A 1 123 ? 13.858 7.000 -16.746 1.00 97.00 123 ILE A O 1
ATOM 978 N N . GLU A 1 124 ? 16.013 7.466 -17.151 1.00 96.00 124 GLU A N 1
ATOM 979 C CA . GLU A 1 124 ? 15.886 7.481 -18.617 1.00 96.00 124 GLU A CA 1
ATOM 980 C C . GLU A 1 124 ? 16.263 6.160 -19.305 1.00 96.00 124 GLU A C 1
ATOM 982 O O . GLU A 1 124 ? 16.089 6.009 -20.513 1.00 96.00 124 GLU A O 1
ATOM 987 N N . LYS A 1 125 ? 16.821 5.190 -18.572 1.00 97.75 125 LYS A N 1
ATOM 988 C CA . LYS A 1 125 ? 17.239 3.903 -19.145 1.00 97.75 125 LYS A CA 1
ATOM 989 C C . LYS A 1 125 ? 17.281 2.780 -18.117 1.00 97.75 125 LYS A C 1
ATOM 991 O O . LYS A 1 125 ? 17.425 3.028 -16.923 1.00 97.75 125 LYS A O 1
ATOM 996 N N . GLY A 1 126 ? 17.245 1.544 -18.608 1.00 97.81 126 GLY A N 1
ATOM 997 C CA . GLY A 1 126 ? 17.396 0.334 -17.801 1.00 97.81 126 GLY A CA 1
ATOM 998 C C . GLY A 1 126 ? 16.071 -0.344 -17.456 1.00 97.81 126 GLY A C 1
ATOM 999 O O . GLY A 1 126 ? 15.063 -0.169 -18.141 1.00 97.81 126 GLY A O 1
ATOM 1000 N N . ASN A 1 127 ? 16.088 -1.162 -16.405 1.00 98.38 127 ASN A N 1
ATOM 1001 C CA . ASN A 1 127 ? 14.963 -2.027 -16.067 1.00 98.38 127 ASN A CA 1
ATOM 1002 C C . ASN A 1 127 ? 14.085 -1.408 -14.976 1.00 98.38 127 ASN A C 1
ATOM 1004 O O . ASN A 1 127 ? 14.565 -1.087 -13.890 1.00 98.38 127 ASN A O 1
ATOM 1008 N N . PHE A 1 128 ? 12.785 -1.323 -15.242 1.00 98.44 128 PHE A N 1
ATOM 1009 C CA . PHE A 1 128 ? 11.765 -0.944 -14.271 1.00 98.44 128 PHE A CA 1
ATOM 1010 C C . PHE A 1 128 ? 11.065 -2.204 -13.773 1.00 98.44 128 PHE A C 1
ATOM 1012 O O . PHE A 1 128 ? 10.357 -2.877 -14.527 1.00 98.44 128 PHE A O 1
ATOM 1019 N N . LEU A 1 129 ? 11.291 -2.535 -12.502 1.00 98.31 129 LEU A N 1
ATOM 1020 C CA . LEU A 1 129 ? 10.787 -3.758 -11.886 1.00 98.31 129 LEU A CA 1
ATOM 1021 C C . LEU A 1 129 ? 9.590 -3.436 -10.987 1.00 98.31 129 LEU A C 1
ATOM 1023 O O . LEU A 1 129 ? 9.668 -2.590 -10.098 1.00 98.31 129 LEU A O 1
ATOM 1027 N N . PHE A 1 130 ? 8.492 -4.151 -11.195 1.00 98.44 130 PHE A N 1
ATOM 1028 C CA . PHE A 1 130 ? 7.269 -4.063 -10.404 1.00 98.44 130 PHE A CA 1
ATOM 1029 C C . PHE A 1 130 ? 6.986 -5.432 -9.796 1.00 98.44 130 PHE A C 1
ATOM 1031 O O . PHE A 1 130 ? 7.139 -6.444 -10.477 1.00 98.44 130 PHE A O 1
ATOM 1038 N N . SER A 1 131 ? 6.565 -5.487 -8.533 1.00 97.12 131 SER A N 1
ATOM 1039 C CA . SER A 1 131 ? 6.427 -6.753 -7.809 1.00 97.12 131 SER A CA 1
ATOM 1040 C C . SER A 1 131 ? 5.040 -6.957 -7.197 1.00 97.12 131 SER A C 1
ATOM 1042 O O . SER A 1 131 ? 4.319 -6.010 -6.880 1.00 97.12 131 SER A O 1
ATOM 1044 N N . PHE A 1 132 ? 4.661 -8.222 -7.029 1.00 96.94 132 PHE A N 1
ATOM 1045 C CA . PHE A 1 132 ? 3.478 -8.665 -6.300 1.00 96.94 132 PHE A CA 1
ATOM 1046 C C . PHE A 1 132 ? 3.890 -9.750 -5.286 1.00 96.94 132 PHE A C 1
ATOM 1048 O O . PHE A 1 132 ? 4.501 -10.746 -5.691 1.00 96.94 132 PHE A O 1
ATOM 1055 N N . PRO A 1 133 ? 3.577 -9.582 -3.987 1.00 95.31 133 PRO A N 1
ATOM 1056 C CA . PRO A 1 133 ? 4.094 -10.430 -2.912 1.00 95.31 133 PRO A CA 1
ATOM 1057 C C . PRO A 1 133 ? 3.403 -11.801 -2.841 1.00 95.31 133 PRO A C 1
ATOM 1059 O O . PRO A 1 133 ? 2.364 -12.025 -3.455 1.00 95.31 133 PRO A O 1
ATOM 1062 N N . ASN A 1 134 ? 3.958 -12.720 -2.040 1.00 93.56 134 ASN A N 1
ATOM 1063 C CA . ASN A 1 134 ? 3.356 -14.035 -1.760 1.00 93.56 134 ASN A CA 1
ATOM 1064 C C . ASN A 1 134 ? 2.429 -14.005 -0.531 1.00 93.56 134 ASN A C 1
ATOM 1066 O O . ASN A 1 134 ? 2.274 -14.996 0.177 1.00 93.56 134 ASN A O 1
ATOM 1070 N N . THR A 1 135 ? 1.876 -12.838 -0.222 1.00 94.25 135 THR A N 1
ATOM 1071 C CA . THR A 1 135 ? 1.037 -12.596 0.949 1.00 94.25 135 THR A CA 1
ATOM 1072 C C . THR A 1 135 ? -0.288 -11.978 0.509 1.00 94.25 135 THR A C 1
ATOM 1074 O O . THR A 1 135 ? -0.382 -11.428 -0.596 1.00 94.25 135 THR A O 1
ATOM 1077 N N . PRO A 1 136 ? -1.337 -12.045 1.347 1.00 93.88 136 PRO A N 1
ATOM 1078 C CA . PRO A 1 136 ? -2.534 -11.249 1.126 1.00 93.88 136 PRO A CA 1
ATOM 1079 C C . PRO A 1 136 ? -2.186 -9.764 0.972 1.00 93.88 136 PRO A C 1
ATOM 1081 O O . PRO A 1 136 ? -1.359 -9.224 1.705 1.00 93.88 136 PRO A O 1
ATOM 1084 N N . ILE A 1 137 ? -2.834 -9.092 0.022 1.00 95.19 137 ILE A N 1
ATOM 1085 C CA . ILE A 1 137 ? -2.558 -7.694 -0.311 1.00 95.19 137 ILE A CA 1
ATOM 1086 C C . ILE A 1 137 ? -3.860 -6.912 -0.479 1.00 95.19 137 ILE A C 1
ATOM 1088 O O . ILE A 1 137 ? -4.836 -7.407 -1.048 1.00 95.19 137 ILE A O 1
ATOM 1092 N N . LYS A 1 138 ? -3.871 -5.648 -0.043 1.00 95.12 138 LYS A N 1
ATOM 1093 C CA . LYS A 1 138 ? -4.938 -4.709 -0.418 1.00 95.12 138 LYS A CA 1
ATOM 1094 C C . LYS A 1 138 ? -4.820 -4.331 -1.890 1.00 95.12 138 LYS A C 1
ATOM 1096 O O . LYS A 1 138 ? -3.741 -3.992 -2.360 1.00 95.12 138 LYS A O 1
ATOM 1101 N N . CYS A 1 139 ? -5.942 -4.322 -2.608 1.00 95.19 139 CYS A N 1
ATOM 1102 C CA . CYS A 1 139 ? -6.003 -3.923 -4.017 1.00 95.19 139 CYS A CA 1
ATOM 1103 C C . CYS A 1 139 ? -4.955 -4.652 -4.886 1.00 95.19 139 CYS A C 1
ATOM 1105 O O . CYS A 1 139 ? -3.997 -4.050 -5.367 1.00 95.19 139 CYS A O 1
ATOM 1107 N N . ALA A 1 140 ? -5.163 -5.949 -5.130 1.00 94.00 140 ALA A N 1
ATOM 1108 C CA . ALA A 1 140 ? -4.270 -6.794 -5.934 1.00 94.00 140 ALA A CA 1
ATOM 1109 C C . ALA A 1 140 ? -3.965 -6.251 -7.352 1.00 94.00 140 ALA A C 1
ATOM 1111 O O . ALA A 1 140 ? -2.971 -6.626 -7.965 1.00 94.00 140 ALA A O 1
ATOM 1112 N N . GLY A 1 141 ? -4.799 -5.350 -7.881 1.00 96.56 141 GLY A N 1
ATOM 1113 C CA . GLY A 1 141 ? -4.551 -4.683 -9.159 1.00 96.56 141 GLY A CA 1
ATOM 1114 C C . GLY A 1 141 ? -3.581 -3.496 -9.094 1.00 96.56 141 GLY A C 1
ATOM 1115 O O . GLY A 1 141 ? -3.095 -3.073 -10.134 1.00 96.56 141 GLY A O 1
ATOM 1116 N N . ALA A 1 142 ? -3.288 -2.916 -7.928 1.00 97.69 142 ALA A N 1
ATOM 1117 C CA . ALA A 1 142 ? -2.443 -1.720 -7.845 1.00 97.69 142 ALA A CA 1
ATOM 1118 C C . ALA A 1 142 ? -0.995 -1.903 -8.356 1.00 97.69 142 ALA A C 1
ATOM 1120 O O . ALA A 1 142 ? -0.524 -0.992 -9.039 1.00 97.69 142 ALA A O 1
ATOM 1121 N N . PRO A 1 143 ? -0.305 -3.046 -8.145 1.00 97.75 143 PRO A N 1
ATOM 1122 C CA . PRO A 1 143 ? 1.068 -3.217 -8.622 1.00 97.75 143 PRO A CA 1
ATOM 1123 C C . PRO A 1 143 ? 1.164 -3.227 -10.152 1.00 97.75 143 PRO A C 1
ATOM 1125 O O . PRO A 1 143 ? 2.076 -2.644 -10.727 1.00 97.75 143 PRO A O 1
ATOM 1128 N N . GLN A 1 144 ? 0.180 -3.830 -10.824 1.00 96.69 144 GLN A N 1
ATOM 1129 C CA . GLN A 1 144 ? 0.104 -3.805 -12.285 1.00 96.69 144 GLN A CA 1
ATOM 1130 C C . GLN A 1 144 ? -0.410 -2.461 -12.820 1.00 96.69 144 GLN A C 1
ATOM 1132 O O . GLN A 1 144 ? 0.078 -1.998 -13.842 1.00 96.69 144 GLN A O 1
ATOM 1137 N N . LYS A 1 145 ? -1.326 -1.773 -12.115 1.00 98.25 145 LYS A N 1
ATOM 1138 C CA . LYS A 1 145 ? -1.776 -0.425 -12.511 1.00 98.25 145 LYS A CA 1
ATOM 1139 C C . LYS A 1 145 ? -0.600 0.541 -12.629 1.00 98.25 145 LYS A C 1
ATOM 1141 O O . LYS A 1 145 ? -0.498 1.235 -13.633 1.00 98.25 145 LYS A O 1
ATOM 1146 N N . ILE A 1 146 ? 0.287 0.577 -11.630 1.00 98.31 146 ILE A N 1
ATOM 1147 C CA . ILE A 1 146 ? 1.456 1.462 -11.685 1.00 98.31 146 ILE A CA 1
ATOM 1148 C C . ILE A 1 146 ? 2.477 1.011 -12.736 1.00 98.31 146 ILE A C 1
ATOM 1150 O O . ILE A 1 146 ? 3.104 1.866 -13.344 1.00 98.31 146 ILE A O 1
ATOM 1154 N N . CYS A 1 147 ? 2.580 -0.292 -13.020 1.00 98.44 147 CYS A N 1
ATOM 1155 C CA . CYS A 1 147 ? 3.374 -0.804 -14.140 1.00 98.44 147 CYS A CA 1
ATOM 1156 C C . CYS A 1 147 ? 2.857 -0.274 -1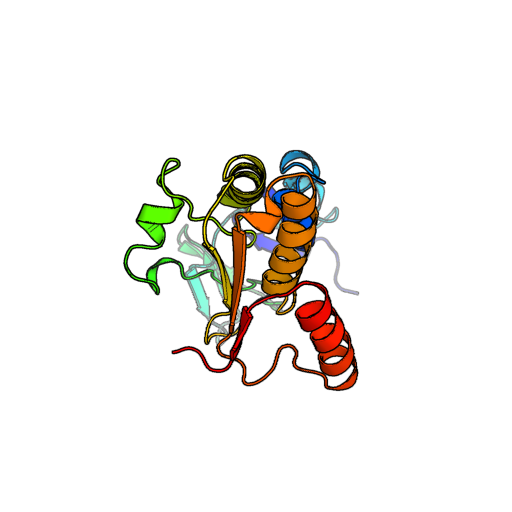5.491 1.00 98.44 147 CYS A C 1
ATOM 1158 O O . CYS A 1 147 ? 3.637 0.240 -16.289 1.00 98.44 147 CYS A O 1
ATOM 1160 N N . TYR A 1 148 ? 1.542 -0.311 -15.728 1.00 98.19 148 TYR A N 1
ATOM 1161 C CA . TYR A 1 148 ? 0.951 0.238 -16.953 1.00 98.19 148 TYR A CA 1
ATOM 1162 C C . TYR A 1 148 ? 1.131 1.760 -17.040 1.00 98.19 148 TYR A C 1
ATOM 1164 O O . TYR A 1 148 ? 1.533 2.277 -18.075 1.00 98.19 148 TYR A O 1
ATOM 1172 N N . ILE A 1 149 ? 0.919 2.482 -15.938 1.00 97.88 149 ILE A N 1
ATOM 1173 C CA . ILE A 1 149 ? 1.142 3.936 -15.883 1.00 97.88 149 ILE A CA 1
ATOM 1174 C C . ILE A 1 149 ? 2.613 4.286 -16.143 1.00 97.88 149 ILE A C 1
ATOM 1176 O O . ILE A 1 149 ? 2.899 5.271 -16.821 1.00 97.88 149 ILE A O 1
ATOM 1180 N N . ALA A 1 150 ? 3.549 3.490 -15.625 1.00 98.06 150 ALA A N 1
ATOM 1181 C CA . ALA A 1 150 ? 4.968 3.673 -15.890 1.00 98.06 150 ALA A CA 1
ATOM 1182 C C . ALA A 1 150 ? 5.276 3.550 -17.384 1.00 98.06 150 ALA A C 1
ATOM 1184 O O . ALA A 1 150 ? 5.970 4.406 -17.917 1.00 98.06 150 ALA A O 1
ATOM 1185 N N . ASP A 1 151 ? 4.710 2.557 -18.076 1.00 98.31 151 ASP A N 1
ATOM 1186 C CA . ASP A 1 151 ? 4.841 2.435 -19.533 1.00 98.31 151 ASP A CA 1
ATOM 1187 C C . ASP A 1 151 ? 4.363 3.709 -20.254 1.00 98.31 151 ASP A C 1
ATOM 1189 O O . ASP A 1 151 ? 5.080 4.238 -21.102 1.00 98.31 151 ASP A O 1
ATOM 1193 N N . ASP A 1 152 ? 3.207 4.263 -19.862 1.00 97.56 152 ASP A N 1
ATOM 1194 C CA . ASP A 1 152 ? 2.679 5.505 -20.450 1.00 97.56 152 ASP A CA 1
ATOM 1195 C C . ASP A 1 152 ? 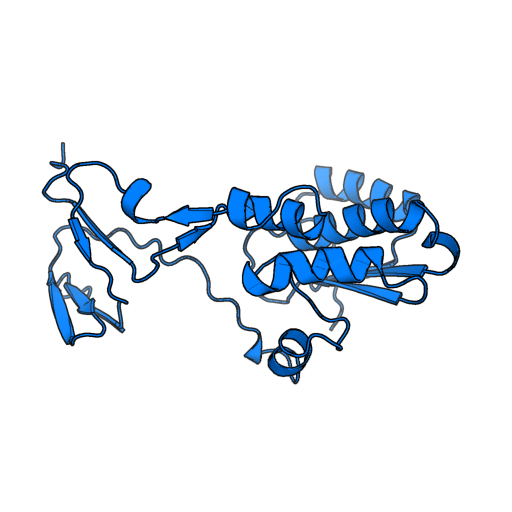3.595 6.718 -20.201 1.00 97.56 152 ASP A C 1
ATOM 1197 O O . ASP A 1 152 ? 3.740 7.576 -21.075 1.00 97.56 152 ASP A O 1
ATOM 1201 N N . ILE A 1 153 ? 4.223 6.812 -19.024 1.00 97.44 153 ILE A N 1
ATOM 1202 C CA . ILE A 1 153 ? 5.186 7.880 -18.708 1.00 97.44 153 ILE A CA 1
ATOM 1203 C C . ILE A 1 153 ? 6.458 7.707 -19.542 1.00 97.44 153 ILE A C 1
ATOM 1205 O O . ILE A 1 153 ? 6.907 8.657 -20.182 1.00 97.44 153 ILE A O 1
ATOM 1209 N N . LEU A 1 154 ? 7.011 6.495 -19.588 1.00 97.75 154 LEU A N 1
ATOM 1210 C CA . LEU A 1 154 ? 8.268 6.204 -20.277 1.00 97.75 154 LEU A CA 1
ATOM 1211 C C . LEU A 1 154 ? 8.134 6.375 -21.797 1.00 97.75 154 LEU A C 1
ATOM 1213 O O . LEU A 1 154 ? 9.0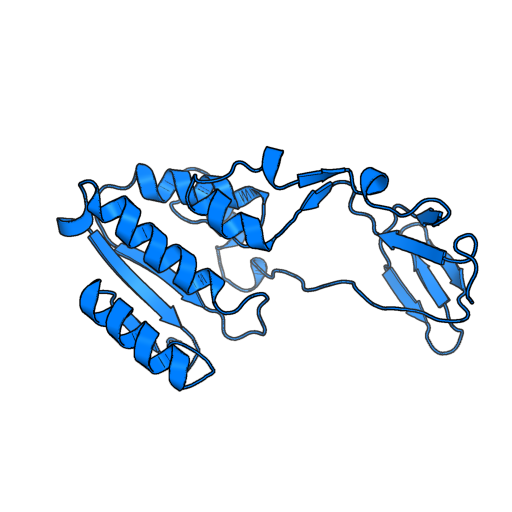65 6.848 -22.452 1.00 97.75 154 LEU A O 1
ATOM 1217 N N . ARG A 1 155 ? 6.959 6.088 -22.376 1.00 96.88 155 ARG A N 1
ATOM 1218 C CA . ARG A 1 155 ? 6.661 6.321 -23.805 1.00 96.88 155 ARG A CA 1
ATOM 1219 C C . ARG A 1 155 ? 6.741 7.780 -24.238 1.00 96.88 155 ARG A C 1
ATOM 1221 O O . ARG A 1 155 ? 6.814 8.037 -25.434 1.00 96.88 155 ARG A O 1
ATOM 1228 N N . ARG A 1 156 ? 6.792 8.730 -23.302 1.00 95.12 156 ARG A N 1
ATOM 1229 C CA . ARG A 1 156 ? 6.973 10.155 -23.614 1.00 95.12 156 ARG A CA 1
ATOM 1230 C C . ARG A 1 156 ? 8.382 10.502 -24.099 1.00 95.12 156 ARG A C 1
ATOM 1232 O O . ARG A 1 156 ? 8.569 11.602 -24.604 1.00 95.12 156 ARG A O 1
ATOM 1239 N N . GLY A 1 157 ? 9.353 9.594 -23.978 1.00 94.62 157 GLY A N 1
ATOM 1240 C CA . GLY A 1 157 ? 10.671 9.813 -24.583 1.00 94.62 157 GLY A CA 1
ATOM 1241 C C . GLY A 1 157 ? 11.711 8.715 -24.371 1.00 94.62 157 GLY A C 1
ATOM 1242 O O . GLY A 1 157 ? 12.620 8.587 -25.181 1.00 94.62 157 GLY A O 1
ATOM 1243 N N . VAL A 1 158 ? 11.580 7.894 -23.327 1.00 97.38 158 VAL A N 1
ATOM 1244 C CA . VAL A 1 158 ? 12.650 6.982 -22.875 1.00 97.38 158 VAL A CA 1
ATOM 1245 C C . VAL A 1 158 ? 12.308 5.494 -23.018 1.00 97.38 158 VAL A C 1
ATOM 1247 O O . VAL A 1 158 ? 13.134 4.629 -22.727 1.00 97.38 158 VAL A O 1
ATOM 1250 N N . ARG A 1 159 ? 11.106 5.152 -23.501 1.00 96.88 159 ARG A N 1
ATOM 1251 C CA . ARG A 1 159 ? 10.658 3.755 -23.657 1.00 96.88 159 ARG A CA 1
ATOM 1252 C C . ARG A 1 159 ? 11.611 2.864 -24.473 1.00 96.88 159 ARG A C 1
ATOM 1254 O O . ARG A 1 159 ? 11.801 1.731 -24.038 1.00 96.88 159 ARG A O 1
ATOM 1261 N N . PRO A 1 160 ? 12.243 3.316 -25.579 1.00 97.56 160 PRO A N 1
ATOM 1262 C CA . PRO A 1 160 ? 13.205 2.488 -26.320 1.00 97.56 160 PRO A CA 1
ATOM 1263 C C . PRO A 1 160 ? 14.452 2.091 -25.515 1.00 97.56 160 PRO A C 1
ATOM 1265 O O . PRO A 1 160 ? 15.078 1.080 -25.815 1.00 97.56 160 PRO A O 1
ATOM 1268 N N . SER A 1 161 ? 14.804 2.870 -24.488 1.00 98.00 161 SER A N 1
ATOM 1269 C CA . SER A 1 161 ? 15.969 2.643 -23.622 1.00 98.00 161 SER A CA 1
ATOM 1270 C C . SER A 1 161 ? 15.616 1.910 -22.324 1.00 98.00 161 SER A C 1
ATOM 1272 O O . SER A 1 161 ? 16.473 1.754 -21.449 1.00 98.00 161 SER A O 1
ATOM 1274 N N . THR A 1 162 ? 14.357 1.494 -22.158 1.00 98.31 162 THR A N 1
ATOM 1275 C CA . THR A 1 162 ? 13.849 0.906 -20.915 1.00 98.31 162 THR A CA 1
ATOM 1276 C C . THR A 1 162 ? 13.130 -0.415 -21.154 1.00 98.31 162 THR A C 1
ATOM 1278 O O . THR A 1 162 ? 12.527 -0.638 -22.202 1.00 98.31 162 THR A O 1
ATOM 1281 N N . SER A 1 163 ? 13.177 -1.291 -20.152 1.00 98.19 163 SER A N 1
ATOM 1282 C CA . SER A 1 163 ? 12.429 -2.549 -20.124 1.00 98.19 163 SER A CA 1
ATOM 1283 C C . SER A 1 163 ? 11.555 -2.604 -18.880 1.00 98.19 163 SER A C 1
ATOM 1285 O O . SER A 1 163 ? 12.016 -2.298 -17.778 1.00 98.19 163 SER A O 1
ATOM 1287 N N . LEU A 1 164 ? 10.294 -3.005 -19.037 1.00 98.56 164 LEU A N 1
ATOM 1288 C CA . LEU A 1 164 ? 9.371 -3.178 -17.919 1.00 98.56 164 LEU A CA 1
ATOM 1289 C C . LEU A 1 164 ? 9.244 -4.653 -17.576 1.00 98.56 164 LEU A C 1
ATOM 1291 O O . LEU A 1 164 ? 9.015 -5.492 -18.448 1.00 98.56 164 LEU A O 1
ATOM 1295 N N . HIS A 1 165 ? 9.350 -4.952 -16.287 1.00 98.62 165 HIS A N 1
ATOM 1296 C CA . HIS A 1 165 ? 9.202 -6.296 -15.756 1.00 98.62 165 HIS A CA 1
ATOM 1297 C C . HIS A 1 165 ? 8.169 -6.290 -14.635 1.00 98.62 165 HIS A C 1
ATOM 1299 O O . HIS A 1 165 ? 8.294 -5.532 -13.673 1.00 98.62 165 HIS A O 1
ATOM 1305 N N . TYR A 1 166 ? 7.166 -7.159 -14.737 1.00 98.50 166 TYR A N 1
ATOM 1306 C CA . TYR A 1 166 ? 6.199 -7.383 -13.671 1.00 98.50 166 TYR A CA 1
ATOM 1307 C C . TYR A 1 166 ? 6.372 -8.785 -13.097 1.00 98.50 166 TYR A C 1
ATOM 1309 O O . TYR A 1 166 ? 6.045 -9.780 -13.742 1.00 98.50 166 TYR A O 1
ATOM 1317 N N . PHE A 1 167 ? 6.888 -8.857 -11.875 1.00 98.06 167 PHE A N 1
ATOM 1318 C CA . PHE A 1 167 ? 7.093 -10.093 -11.136 1.00 98.06 167 PHE A CA 1
ATOM 1319 C C . PHE A 1 167 ? 5.914 -10.346 -10.217 1.00 98.06 167 PHE A C 1
ATOM 1321 O O . PHE A 1 167 ? 5.614 -9.551 -9.327 1.00 98.06 167 PHE A O 1
ATOM 1328 N N . THR A 1 168 ? 5.250 -11.477 -10.403 1.00 96.56 168 THR A N 1
ATOM 1329 C CA . THR A 1 168 ? 4.136 -11.875 -9.559 1.00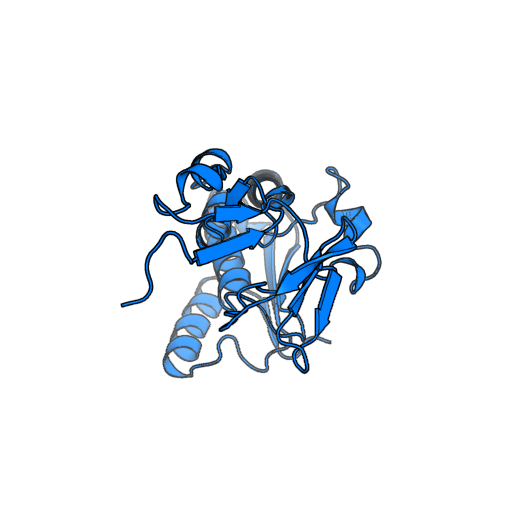 96.56 168 THR A CA 1
ATOM 1330 C C . THR A 1 168 ? 4.297 -13.283 -9.031 1.00 96.56 168 THR A C 1
ATOM 1332 O O . THR A 1 168 ? 4.704 -14.203 -9.737 1.00 96.56 168 THR A O 1
ATOM 1335 N N . ARG A 1 169 ? 3.926 -13.458 -7.762 1.00 94.56 169 ARG A N 1
ATOM 1336 C CA . ARG A 1 169 ? 3.814 -14.770 -7.114 1.00 94.56 169 ARG A CA 1
ATOM 1337 C C . ARG A 1 169 ? 2.593 -15.551 -7.587 1.00 94.56 169 ARG A C 1
ATOM 1339 O O . ARG A 1 169 ? 2.524 -16.762 -7.399 1.00 94.56 169 ARG A O 1
ATOM 1346 N N . LEU A 1 170 ? 1.645 -14.879 -8.237 1.00 93.75 170 LEU A N 1
ATOM 1347 C CA . LEU A 1 170 ? 0.466 -15.515 -8.804 1.00 93.75 170 LEU A CA 1
ATOM 1348 C C . LEU A 1 170 ? 0.818 -16.325 -10.065 1.00 93.75 170 LEU A C 1
ATOM 1350 O O . LEU A 1 170 ? 1.766 -15.993 -10.781 1.00 93.75 170 LEU A O 1
ATOM 1354 N N . PRO A 1 171 ? 0.023 -17.359 -10.397 1.00 93.56 171 PRO A N 1
ATOM 1355 C CA . PRO A 1 171 ? 0.195 -18.124 -11.632 1.00 93.56 171 PRO A CA 1
ATOM 1356 C C . PRO A 1 171 ? -0.278 -17.381 -12.890 1.00 93.56 171 PRO A C 1
ATOM 1358 O O . PRO A 1 171 ? -0.087 -17.879 -13.991 1.00 93.56 171 PRO A O 1
ATOM 1361 N N . ARG A 1 172 ? -0.944 -16.232 -12.737 1.00 92.75 172 ARG A N 1
ATOM 1362 C CA . ARG A 1 172 ? -1.521 -15.436 -13.828 1.00 92.75 172 ARG A CA 1
ATOM 1363 C C . ARG A 1 172 ? -1.636 -13.965 -13.431 1.00 92.75 172 ARG A C 1
ATOM 1365 O O . ARG A 1 172 ? -1.588 -13.641 -12.246 1.00 92.75 172 ARG A O 1
ATOM 1372 N N . ILE A 1 173 ? -1.851 -13.093 -14.417 1.00 93.94 173 ILE A N 1
ATOM 1373 C CA . ILE A 1 173 ? -1.900 -11.629 -14.246 1.00 93.94 173 ILE A CA 1
ATOM 1374 C C . ILE A 1 173 ? -3.063 -11.137 -13.364 1.00 93.94 173 ILE A C 1
ATOM 1376 O O . ILE A 1 173 ? -2.964 -10.086 -12.729 1.00 93.94 173 ILE A O 1
ATOM 1380 N N . PHE A 1 174 ? -4.176 -11.878 -13.307 1.00 93.38 174 PHE A N 1
ATOM 1381 C CA . PHE A 1 174 ? -5.335 -11.508 -12.494 1.00 93.38 174 PHE A CA 1
ATOM 1382 C C . PHE A 1 174 ? -6.178 -12.714 -12.067 1.00 93.38 174 PHE A C 1
ATOM 1384 O O . PHE A 1 174 ? -6.205 -13.750 -12.730 1.00 93.38 174 PHE A O 1
ATOM 1391 N N . GLY A 1 175 ? -6.890 -12.582 -10.945 1.00 88.69 175 GLY A N 1
ATOM 1392 C CA . GLY A 1 175 ? -7.649 -13.678 -10.333 1.00 88.69 175 GLY A CA 1
ATOM 1393 C C . GLY A 1 175 ? -8.890 -14.119 -11.114 1.00 88.69 175 GLY A C 1
ATOM 1394 O O . GLY A 1 175 ? -9.310 -15.260 -10.966 1.00 88.69 175 GLY A O 1
ATOM 1395 N N . VAL A 1 176 ? -9.446 -13.260 -11.968 1.00 92.31 176 VAL A N 1
ATOM 1396 C CA . VAL A 1 176 ? -10.670 -13.523 -12.740 1.00 92.31 176 VAL A CA 1
ATOM 1397 C C . VAL A 1 176 ? -10.328 -13.594 -14.224 1.00 92.31 176 VAL A C 1
ATOM 1399 O O . VAL A 1 176 ? -9.789 -12.637 -14.778 1.00 92.31 176 VAL A O 1
ATOM 1402 N N . GLU A 1 177 ? -10.667 -14.714 -14.861 1.00 92.62 177 GLU A N 1
ATOM 1403 C CA . GLU A 1 177 ? -10.234 -15.069 -16.219 1.00 92.62 177 GLU A CA 1
ATOM 1404 C C . GLU A 1 177 ? -10.605 -14.024 -17.275 1.00 92.62 177 GLU A C 1
ATOM 1406 O O . GLU A 1 177 ? -9.741 -13.591 -18.032 1.00 92.62 177 GLU A O 1
ATOM 1411 N N . LYS A 1 178 ? -11.854 -13.539 -17.267 1.00 96.00 178 LYS A N 1
ATOM 1412 C CA . LYS A 1 178 ? -12.315 -12.494 -18.195 1.00 96.00 178 LYS A CA 1
ATOM 1413 C C . LYS A 1 178 ? -11.381 -11.280 -18.208 1.00 96.00 178 LYS A C 1
ATOM 1415 O O . LYS A 1 178 ? -11.017 -10.798 -19.274 1.00 96.00 178 LYS A O 1
ATOM 1420 N N . TYR A 1 179 ? -10.987 -10.789 -17.033 1.00 95.50 179 TYR A N 1
ATOM 1421 C CA . TYR A 1 179 ? -10.090 -9.636 -16.932 1.00 95.50 179 TYR A CA 1
ATOM 1422 C C . TYR A 1 179 ? -8.636 -10.025 -17.186 1.00 95.50 179 TYR A C 1
ATOM 1424 O O . TYR A 1 179 ? -7.903 -9.241 -17.775 1.00 95.50 179 TYR A O 1
ATOM 1432 N N . ALA A 1 180 ? -8.219 -11.230 -16.789 1.00 95.25 180 ALA A N 1
ATOM 1433 C CA . ALA A 1 180 ? -6.880 -11.728 -17.079 1.00 95.25 180 ALA A CA 1
ATOM 1434 C C . ALA A 1 180 ? -6.613 -11.772 -18.593 1.00 95.25 180 ALA A C 1
ATOM 1436 O O . ALA A 1 180 ? -5.559 -11.319 -19.029 1.00 95.25 180 ALA A O 1
ATOM 1437 N N . ASN A 1 181 ? -7.583 -12.228 -19.389 1.00 96.31 181 ASN A N 1
ATOM 1438 C CA . ASN A 1 181 ? -7.470 -12.289 -20.846 1.00 96.31 181 ASN A CA 1
ATOM 1439 C C . ASN A 1 181 ? -7.298 -10.898 -21.473 1.00 96.31 181 ASN A C 1
ATOM 1441 O O . ASN A 1 181 ? -6.439 -10.720 -22.333 1.00 96.31 181 ASN A O 1
ATOM 1445 N N . GLU A 1 182 ? -8.056 -9.896 -21.018 1.00 97.56 182 GLU A N 1
ATOM 1446 C CA . GLU A 1 182 ? -7.890 -8.514 -21.493 1.00 97.56 182 GLU A CA 1
ATOM 1447 C C . GLU A 1 182 ? -6.558 -7.901 -21.041 1.00 97.56 182 GLU A C 1
ATOM 1449 O O . GLU A 1 182 ? -5.862 -7.268 -21.832 1.00 97.56 182 GLU A O 1
ATOM 1454 N N . LEU A 1 183 ? -6.146 -8.141 -19.795 1.00 97.62 183 LEU A N 1
ATOM 1455 C CA . LEU A 1 183 ? -4.873 -7.643 -19.268 1.00 97.62 183 LEU A CA 1
ATOM 1456 C C . LEU A 1 183 ? -3.670 -8.266 -19.984 1.00 97.62 183 LEU A C 1
ATOM 1458 O O . LEU A 1 183 ? -2.683 -7.577 -20.216 1.00 97.62 183 LEU A O 1
ATOM 1462 N N . MET A 1 184 ? -3.754 -9.528 -20.410 1.00 97.81 184 MET A N 1
ATOM 1463 C CA . MET A 1 184 ? -2.705 -10.148 -21.225 1.00 97.81 184 MET A CA 1
ATOM 1464 C C . MET A 1 184 ? -2.545 -9.478 -22.594 1.00 97.81 184 MET A C 1
ATOM 1466 O O . MET A 1 184 ? -1.422 -9.400 -23.094 1.00 97.81 184 MET A O 1
ATOM 1470 N N . LYS A 1 185 ? -3.624 -8.947 -23.189 1.00 97.88 185 LYS A N 1
ATOM 1471 C CA . LYS A 1 185 ? -3.515 -8.140 -24.417 1.00 97.88 185 LYS A CA 1
ATOM 1472 C C . LYS A 1 185 ? -2.724 -6.864 -24.150 1.00 97.88 185 LYS A C 1
ATOM 1474 O O . LYS A 1 185 ? -1.830 -6.554 -24.925 1.00 97.88 185 LYS A O 1
ATOM 1479 N N . VAL A 1 186 ? -2.998 -6.184 -23.032 1.00 97.56 186 VAL A N 1
ATOM 1480 C CA . VAL A 1 186 ? -2.260 -4.980 -22.608 1.00 97.56 186 VAL A CA 1
ATOM 1481 C C . VAL A 1 186 ? -0.786 -5.294 -22.353 1.00 97.56 186 VAL A C 1
ATOM 1483 O O . VAL A 1 186 ? 0.077 -4.568 -22.829 1.00 97.56 186 VAL A O 1
ATOM 1486 N N . VAL A 1 187 ? -0.483 -6.389 -21.650 1.00 98.00 187 VAL A N 1
ATOM 1487 C CA . VAL A 1 187 ? 0.897 -6.843 -21.396 1.00 98.00 187 VAL A CA 1
ATOM 1488 C C . VAL A 1 187 ? 1.653 -7.071 -22.707 1.00 98.00 187 VAL A C 1
ATOM 1490 O O . VAL A 1 187 ? 2.790 -6.624 -22.833 1.00 98.00 187 VAL A O 1
ATOM 1493 N N . LYS A 1 188 ? 1.017 -7.724 -23.690 1.00 97.62 188 LYS A N 1
ATOM 1494 C CA . LYS A 1 188 ? 1.615 -7.986 -25.005 1.00 97.62 188 LYS A CA 1
ATOM 1495 C C . LYS A 1 188 ? 1.801 -6.708 -25.824 1.00 97.62 188 LYS A C 1
ATOM 1497 O O . LYS A 1 188 ? 2.876 -6.497 -26.368 1.00 97.62 188 LYS A O 1
ATOM 1502 N N . ASP A 1 189 ? 0.769 -5.873 -25.909 1.00 97.50 189 ASP A N 1
ATOM 1503 C CA . ASP A 1 189 ? 0.785 -4.609 -26.659 1.00 97.50 189 ASP A CA 1
ATOM 1504 C C . ASP A 1 189 ? 1.844 -3.637 -26.119 1.00 97.50 189 ASP A C 1
ATOM 1506 O O . ASP A 1 189 ? 2.559 -2.977 -26.870 1.00 97.50 189 ASP A O 1
ATOM 1510 N N . ARG A 1 190 ? 2.002 -3.607 -24.792 1.00 97.06 190 ARG A N 1
ATOM 1511 C CA . ARG A 1 190 ? 2.952 -2.724 -24.111 1.00 97.06 190 ARG A CA 1
ATOM 1512 C C . ARG A 1 190 ? 4.354 -3.305 -23.958 1.00 97.06 190 ARG A C 1
ATOM 1514 O O . ARG A 1 190 ? 5.215 -2.616 -23.408 1.00 97.06 190 ARG A O 1
ATOM 1521 N N . ASP A 1 191 ? 4.595 -4.520 -24.452 1.00 97.75 191 ASP A N 1
ATOM 1522 C CA . ASP A 1 191 ? 5.881 -5.215 -24.343 1.00 97.75 191 ASP A CA 1
ATOM 1523 C C . ASP A 1 191 ? 6.382 -5.264 -22.881 1.00 97.75 191 ASP A C 1
ATOM 1525 O O . ASP A 1 191 ? 7.471 -4.813 -22.530 1.00 97.75 191 ASP A O 1
ATOM 1529 N N . ILE A 1 192 ? 5.510 -5.740 -21.984 1.00 98.38 192 ILE A N 1
ATOM 1530 C CA . ILE A 1 192 ? 5.814 -5.909 -20.558 1.00 98.38 192 ILE A CA 1
ATOM 1531 C C . ILE A 1 192 ? 6.250 -7.353 -20.312 1.00 98.38 192 ILE A C 1
ATOM 1533 O O . ILE A 1 192 ? 5.505 -8.300 -20.574 1.00 98.38 192 ILE A O 1
ATOM 1537 N N . ASN A 1 193 ? 7.428 -7.530 -19.718 1.00 98.19 193 ASN A N 1
ATOM 1538 C CA . ASN A 1 193 ? 7.937 -8.841 -19.339 1.00 98.19 193 ASN A CA 1
ATOM 1539 C C . ASN A 1 193 ? 7.218 -9.338 -18.077 1.00 98.19 193 ASN A C 1
ATOM 1541 O O . ASN A 1 193 ? 7.553 -8.944 -16.957 1.00 98.19 193 ASN A O 1
ATOM 1545 N N . LEU A 1 194 ? 6.212 -10.194 -18.253 1.00 97.81 194 LEU A N 1
ATOM 1546 C CA . LEU A 1 194 ? 5.463 -10.807 -17.157 1.00 97.81 194 LEU A CA 1
ATOM 1547 C C . LEU A 1 194 ? 6.165 -12.069 -16.639 1.00 97.81 194 LEU A C 1
ATOM 1549 O O . LEU A 1 194 ? 6.297 -13.052 -17.362 1.00 97.81 194 LEU A O 1
ATOM 1553 N N . HIS A 1 195 ? 6.514 -12.075 -15.354 1.00 97.75 195 HIS A N 1
ATOM 1554 C CA . HIS A 1 195 ? 7.127 -13.211 -14.663 1.00 97.75 195 HIS A CA 1
ATOM 1555 C C . HIS A 1 195 ? 6.150 -13.763 -13.628 1.00 97.75 195 HIS A C 1
ATOM 1557 O O . HIS A 1 195 ? 5.962 -13.179 -12.561 1.00 97.75 195 HIS A O 1
ATOM 1563 N N . THR A 1 196 ? 5.496 -14.880 -13.941 1.00 95.94 196 THR A N 1
ATOM 1564 C CA . THR A 1 196 ? 4.551 -15.547 -13.029 1.00 95.94 196 THR A CA 1
ATOM 1565 C C . THR A 1 196 ? 5.247 -16.557 -12.129 1.00 95.94 196 THR A C 1
ATOM 1567 O O . THR A 1 196 ? 6.228 -17.168 -12.546 1.00 95.94 196 THR A O 1
ATOM 1570 N N . ARG A 1 197 ? 4.693 -16.804 -10.936 1.00 92.38 197 ARG A N 1
ATOM 1571 C CA . ARG A 1 197 ? 5.268 -17.707 -9.918 1.00 92.38 197 ARG A CA 1
ATOM 1572 C C . ARG A 1 197 ? 6.738 -17.401 -9.598 1.00 92.38 197 ARG A C 1
ATOM 1574 O O . ARG A 1 197 ? 7.493 -18.307 -9.262 1.00 92.38 197 ARG A O 1
ATOM 1581 N N . HIS A 1 198 ? 7.144 -16.139 -9.716 1.00 85.31 198 HIS A N 1
ATOM 1582 C CA . HIS A 1 198 ? 8.537 -15.757 -9.520 1.00 85.31 198 HIS A CA 1
ATOM 1583 C C . HIS A 1 198 ? 8.915 -15.857 -8.038 1.00 85.31 198 HIS A C 1
ATOM 1585 O O . HIS A 1 198 ? 8.273 -15.216 -7.201 1.00 85.31 198 HIS A O 1
ATOM 1591 N N . SER A 1 199 ? 9.901 -16.704 -7.731 1.00 65.25 199 SER A N 1
ATOM 1592 C CA . SER A 1 199 ? 10.347 -17.031 -6.374 1.00 65.25 199 SER A CA 1
ATOM 1593 C C . SER A 1 199 ? 11.443 -16.124 -5.858 1.00 65.25 199 SER A C 1
ATOM 1595 O O . SER A 1 199 ? 12.366 -15.859 -6.649 1.00 65.25 199 SER A O 1
#

InterPro domains:
  IPR015904 Sulphide quinone-reductase [PTHR10632] (3-199)
  IPR036188 FAD/NAD(P)-binding domain superfamily [SSF51905] (4-95)
  IPR036188 FAD/NAD(P)-binding domain superfamily [SSF51905] (106-197)

Secondary structure (DSSP, 8-state):
---GGG-EEE---SEEE-GGGHHHHHTTSS-HHHHEEEGGGGSPTTPEEE---EEEEETTTTEEEETT--EEE-S-----------GGGSTTHHHHHH-TTSS---TTSHHHHHHHHHHHHH--SEEEEEEE-SS--SSTTHHHHHHHHHHHHHTTTTGGGEEEEEEESSSSS-SSHHHHHHHHHHHHHTTEEEEET--

pLDDT: mean 96.13, std 4.13, range [65.25, 98.62]

Foldseek 3Di:
DDDQLQAEDEAQDQKDFPLVCLLV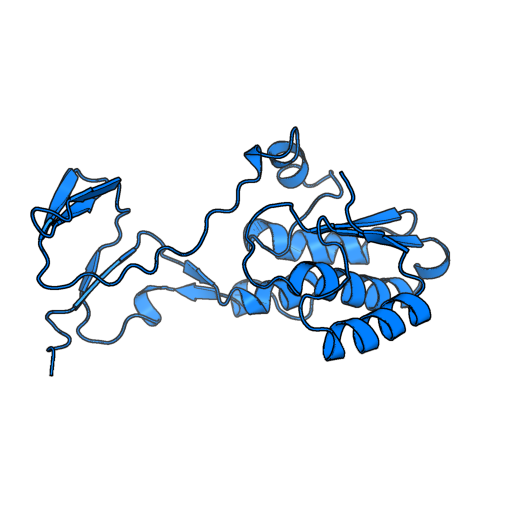LLLVNDPLVRRIDGPVVVRDPNYHYDNFAWPDDDVVQQWTATPVRDIDHDPDDDDDPDDDDCLVVDPCSVVLQVDLPRLHFDSRDNVGSNSSNVSLQPDQAEEDEFEEDPDDDDPSCSSVSSLLSSLVSNVVDRNVRYAAEYYYLAQFPDDDPVVRVVVVVSCVVSVHHYHYNHD